Protein AF-M9NFK6-F1 (afdb_monomer)

Sequence (213 aa):
MIKLMSVKYRLCSLGSSYEVIEDACRDRSGFFSLLESRKFRIVRRCFAKYLSEGIPSYPIYYWFVLIFSLYGAIHSLSQFRRSILTNKVDGSFENPKNKRRLRMAGAFIQANIWMHLLYAALLVSPHHMAPWLFVHLGILACKLTAATIKGHFRCQGDLRTRTTINAIVYVLVIGLVYLAMRSFTTALARDVPENLRLCLKFINPLLKYVRGH

Organism: Drosophila melanogaster (NCBI:txid7227)

Solvent-accessible surface area (backbone atoms only — not comparable to full-atom values): 11941 Å² total; per-residue (Å²): 136,84,80,79,74,55,69,65,60,55,53,35,65,63,16,75,82,37,81,73,41,48,67,72,63,58,74,80,85,48,86,63,45,69,77,62,30,72,67,50,50,52,49,51,48,54,50,49,48,54,61,71,66,35,69,88,45,41,68,57,40,52,50,51,48,40,54,50,19,49,51,44,25,55,52,26,47,50,51,36,51,48,59,68,69,55,78,79,72,80,90,61,95,60,67,60,68,58,57,50,50,52,52,50,51,51,30,49,53,50,23,51,41,22,46,40,35,33,50,15,49,66,67,62,34,41,77,48,37,48,64,43,51,54,54,52,49,52,52,46,51,55,51,49,53,53,48,52,53,46,57,76,76,43,95,61,69,74,67,45,58,62,52,48,52,53,48,50,54,50,49,51,52,54,46,50,53,51,51,31,34,51,43,38,50,58,46,56,73,76,43,63,67,77,79,69,32,62,64,54,70,61,46,50,61,54,53,51,55,63,73,74,108

Mean predicted aligned error: 13.23 Å

Nearest PDB structures (foldseek):
  3ja6-assembly1_I  TM=3.380E-01  e=8.799E-01  Escherichia coli
  3i9w-assembly1_A  TM=2.975E-01  e=3.929E+00  Escherichia coli K-12
  6ixg-assembly2_B  TM=1.829E-01  e=2.636E+00  Homo sapiens
  5och-assembly2_D  TM=1.810E-01  e=8.728E+00  Homo sapiens

Secondary structure (DSSP, 8-state):
------HHHHHHHHGGGSHHHHHHT--TT-GGGTTT-HHHHHHHHHHHHHHHH-GGGHHHHHHHHHHHHHHHHHHHHHHHHHHHH-------SS-HHHHHHHHHHHHHHHHHHHHHHHHHHHHT-HHHHHHHHHHHHHHHHHHHHHHHHHHHH---SHHHHHHHHHHHHHHHHHHHHHHHHHHHHHHHTTS-HHHH-HHHHHHHHHHHHHHT-

pLDDT: mean 82.51, std 12.52, range [50.09, 97.25]

Radius of gyration: 24.24 Å; Cα contacts (8 Å, |Δi|>4): 115; chains: 1; bounding box: 62×81×54 Å

Structure (mmCIF, N/CA/C/O backbone):
data_AF-M9NFK6-F1
#
_entry.id   AF-M9NFK6-F1
#
loop_
_atom_site.group_PDB
_atom_site.id
_atom_site.type_symbol
_atom_site.label_atom_id
_atom_site.label_alt_id
_atom_site.label_comp_id
_atom_site.label_asym_id
_atom_site.label_entity_id
_atom_site.label_seq_id
_atom_site.pdbx_PDB_ins_code
_atom_site.Cartn_x
_atom_site.Cartn_y
_atom_site.Cartn_z
_atom_site.occupancy
_atom_site.B_iso_or_equiv
_atom_site.auth_seq_id
_atom_site.auth_comp_id
_atom_site.auth_asym_id
_atom_site.auth_atom_id
_atom_site.pdbx_PDB_model_num
ATOM 1 N N . MET A 1 1 ? -14.497 50.080 4.649 1.00 50.09 1 MET A N 1
ATOM 2 C CA . MET A 1 1 ? -15.047 49.731 3.318 1.00 50.09 1 MET A CA 1
ATOM 3 C C . MET A 1 1 ? -15.672 48.343 3.383 1.00 50.09 1 MET A C 1
ATOM 5 O O . MET A 1 1 ? -14.948 47.363 3.492 1.00 50.09 1 MET A O 1
ATOM 9 N N . ILE A 1 2 ? -17.002 48.253 3.372 1.00 66.38 2 ILE A N 1
ATOM 10 C CA . ILE A 1 2 ? -17.726 46.974 3.358 1.00 66.38 2 ILE A CA 1
ATOM 11 C C . ILE A 1 2 ? -17.749 46.488 1.905 1.00 66.38 2 ILE A C 1
ATOM 13 O O . ILE A 1 2 ? -18.412 47.092 1.066 1.00 66.38 2 ILE A O 1
ATOM 17 N N . LYS A 1 3 ? -16.997 45.430 1.575 1.00 66.25 3 LYS A N 1
ATOM 18 C CA . LYS A 1 3 ? -17.124 44.773 0.266 1.00 66.25 3 LYS A CA 1
ATOM 19 C C . LYS A 1 3 ? -18.456 44.025 0.251 1.00 66.25 3 LYS A C 1
ATOM 21 O O . LYS A 1 3 ? -18.575 42.979 0.887 1.00 66.25 3 LYS A O 1
ATOM 26 N N . LEU A 1 4 ? -19.452 44.541 -0.469 1.00 68.06 4 LEU A N 1
ATOM 27 C CA . LEU A 1 4 ? -20.622 43.739 -0.811 1.00 68.06 4 LEU A CA 1
ATOM 28 C C . LEU A 1 4 ? -20.148 42.579 -1.690 1.00 68.06 4 LEU A C 1
ATOM 30 O O . LEU A 1 4 ? -19.754 42.772 -2.840 1.00 68.06 4 LEU A O 1
ATOM 34 N N . MET A 1 5 ? -20.164 41.364 -1.142 1.00 70.38 5 MET A N 1
ATOM 35 C CA . MET A 1 5 ? -20.083 40.168 -1.972 1.00 70.38 5 MET A CA 1
ATOM 36 C C . MET A 1 5 ? -21.268 40.170 -2.935 1.00 70.38 5 MET A C 1
ATOM 38 O O . MET A 1 5 ? -22.401 40.436 -2.527 1.00 70.38 5 MET A O 1
ATOM 42 N N . SER A 1 6 ? -21.009 39.876 -4.209 1.00 77.50 6 SER A N 1
ATOM 43 C CA . SER A 1 6 ? -22.070 39.823 -5.209 1.00 77.50 6 SER A CA 1
ATOM 44 C C . SER A 1 6 ? -23.115 38.775 -4.815 1.00 77.50 6 SER A C 1
ATOM 46 O O . SER A 1 6 ? -22.790 37.714 -4.275 1.00 77.50 6 SER A O 1
ATOM 48 N N . VAL A 1 7 ? -24.384 39.064 -5.107 1.00 76.62 7 VAL A N 1
ATOM 49 C CA . VAL A 1 7 ? -25.514 38.157 -4.840 1.00 76.62 7 VAL A CA 1
ATOM 50 C C . VAL A 1 7 ? -25.275 36.771 -5.448 1.00 76.62 7 VAL A C 1
ATOM 52 O O . VAL A 1 7 ? -25.637 35.771 -4.832 1.00 76.62 7 VAL A O 1
ATOM 55 N N . LYS A 1 8 ? -24.576 36.699 -6.593 1.00 71.94 8 LYS A N 1
ATOM 56 C CA . LYS A 1 8 ? -24.145 35.432 -7.202 1.00 71.94 8 LYS A CA 1
ATOM 57 C C . LYS A 1 8 ? -23.379 34.571 -6.199 1.00 71.94 8 LYS A C 1
ATOM 59 O O . LYS A 1 8 ? -23.763 33.433 -5.987 1.00 71.94 8 LYS A O 1
ATOM 64 N N . TYR A 1 9 ? -22.376 35.120 -5.514 1.00 71.44 9 TYR A N 1
ATOM 65 C CA . TYR A 1 9 ? -21.562 34.352 -4.568 1.00 71.44 9 TYR A CA 1
ATOM 66 C C . TYR A 1 9 ? -22.380 33.806 -3.386 1.00 71.44 9 TYR A C 1
ATOM 68 O O . TYR A 1 9 ? -22.182 32.663 -2.981 1.00 71.44 9 TYR A O 1
ATOM 76 N N . ARG A 1 10 ? -23.348 34.582 -2.871 1.00 70.69 10 ARG A N 1
ATOM 77 C CA . ARG A 1 10 ? -24.262 34.109 -1.813 1.00 70.69 10 ARG A CA 1
ATOM 78 C C . ARG A 1 10 ? -25.183 32.993 -2.300 1.00 70.69 10 ARG A C 1
ATOM 80 O O . ARG A 1 10 ? -25.332 31.996 -1.603 1.00 70.69 10 ARG A O 1
ATOM 87 N N . LEU A 1 11 ? -25.768 33.131 -3.491 1.00 69.38 11 LEU A N 1
ATOM 88 C CA . LEU A 1 11 ? -26.600 32.075 -4.080 1.00 69.38 11 LEU A CA 1
ATOM 89 C C . LEU A 1 11 ? -25.793 30.792 -4.303 1.00 69.38 11 LEU A C 1
ATOM 91 O O . LEU A 1 11 ? -26.298 29.706 -4.041 1.00 69.38 11 LEU A O 1
ATOM 95 N N . CYS A 1 12 ? -24.524 30.913 -4.690 1.00 69.19 12 CYS A N 1
ATOM 96 C CA . CYS A 1 12 ? -23.632 29.768 -4.841 1.00 69.19 12 CYS A CA 1
ATOM 97 C C . CYS A 1 12 ? -23.272 29.111 -3.506 1.00 69.19 12 CYS A C 1
ATOM 99 O O . CYS A 1 12 ? -23.240 27.885 -3.427 1.00 69.19 12 CYS A O 1
ATOM 101 N N . SER A 1 13 ? -23.040 29.893 -2.444 1.00 68.88 13 SER A N 1
ATOM 102 C CA . SER A 1 13 ? -22.728 29.323 -1.127 1.00 68.88 13 SER A CA 1
ATOM 103 C C . SER A 1 13 ? -23.937 28.616 -0.504 1.00 68.88 13 SER A C 1
ATOM 105 O O . SER A 1 13 ? -23.773 27.568 0.113 1.00 68.88 13 SER A O 1
ATOM 107 N N . LEU A 1 14 ? -25.148 29.157 -0.690 1.00 64.31 14 LEU A N 1
ATOM 108 C CA . LEU A 1 14 ? -26.411 28.514 -0.297 1.00 64.31 14 LEU A CA 1
ATOM 109 C C . LEU A 1 14 ? -26.712 27.279 -1.157 1.00 64.31 14 LEU A C 1
ATOM 111 O O . LEU A 1 14 ? -27.189 26.258 -0.657 1.00 64.31 14 LEU A O 1
ATOM 115 N N . GLY A 1 15 ? -26.378 27.363 -2.444 1.00 61.53 15 GLY A N 1
ATOM 116 C CA . GLY A 1 15 ? -26.563 26.316 -3.438 1.00 61.53 15 GLY A CA 1
ATOM 117 C C . GLY A 1 15 ? -25.743 25.051 -3.212 1.00 61.53 15 GLY A C 1
ATOM 118 O O . GLY A 1 15 ? -26.046 24.052 -3.851 1.00 61.53 15 GLY A O 1
ATOM 119 N N . SER A 1 16 ? -24.775 25.028 -2.286 1.00 58.81 16 SER A N 1
ATOM 120 C CA . SER A 1 16 ? -24.052 23.786 -1.951 1.00 58.81 16 SER A CA 1
ATOM 121 C C . SER A 1 16 ? -24.979 22.679 -1.424 1.00 58.81 16 SER A C 1
ATOM 123 O O . SER A 1 16 ? -24.635 21.501 -1.478 1.00 58.81 16 SER A O 1
ATOM 125 N N . SER A 1 17 ? -26.180 23.052 -0.969 1.00 63.41 17 SER A N 1
ATOM 126 C CA . SER A 1 17 ? -27.237 22.123 -0.560 1.00 63.41 17 SER A CA 1
ATOM 127 C C . SER A 1 17 ? -28.106 21.606 -1.718 1.00 63.41 17 SER A C 1
ATOM 129 O O . SER A 1 17 ? -28.688 20.530 -1.597 1.00 63.41 17 SER A O 1
ATOM 131 N N . TYR A 1 18 ? -28.174 22.315 -2.852 1.00 59.06 18 TYR A N 1
ATOM 132 C CA . TYR A 1 18 ? -29.055 21.987 -3.976 1.00 59.06 18 TYR A CA 1
ATOM 133 C C . TYR A 1 18 ? -28.257 21.763 -5.263 1.00 59.06 18 TYR A C 1
ATOM 135 O O . TYR A 1 18 ? -27.701 22.692 -5.848 1.00 59.06 18 TYR A O 1
ATOM 143 N N . GLU A 1 19 ? -28.279 20.523 -5.761 1.00 58.88 19 GLU A N 1
ATOM 144 C CA . GLU A 1 19 ? -27.450 20.063 -6.887 1.00 58.88 19 GLU A CA 1
ATOM 145 C C . GLU A 1 19 ? -27.551 20.920 -8.160 1.00 58.88 19 GLU A C 1
ATOM 147 O O . GLU A 1 19 ? -26.589 21.017 -8.918 1.00 58.88 19 GLU A O 1
ATOM 152 N N . VAL A 1 20 ? -28.715 21.529 -8.402 1.00 63.81 20 VAL A N 1
ATOM 153 C CA . VAL A 1 20 ? -28.985 22.333 -9.603 1.00 63.81 20 VAL A CA 1
ATOM 154 C C . VAL A 1 20 ? -28.244 23.675 -9.563 1.00 63.81 20 VAL A C 1
ATOM 156 O O . VAL A 1 20 ? -27.823 24.179 -10.603 1.00 63.81 20 VAL A O 1
ATOM 159 N N . ILE A 1 21 ? -28.053 24.253 -8.373 1.00 61.50 21 ILE A N 1
ATOM 160 C CA . ILE A 1 21 ? -27.475 25.595 -8.210 1.00 61.50 21 ILE A CA 1
ATOM 161 C C . ILE A 1 21 ? -25.947 25.542 -8.307 1.00 61.50 21 ILE A C 1
ATOM 163 O O . ILE A 1 21 ? -25.335 26.430 -8.903 1.00 61.50 21 ILE A O 1
ATOM 167 N N . GLU A 1 22 ? -25.329 24.474 -7.797 1.00 61.66 22 GLU A N 1
ATOM 168 C CA . GLU A 1 22 ? -23.878 24.270 -7.874 1.00 61.66 22 GLU A CA 1
ATOM 169 C C . GLU A 1 22 ? -23.375 24.251 -9.334 1.00 61.66 22 GLU A C 1
ATOM 171 O O . GLU A 1 22 ? -22.301 24.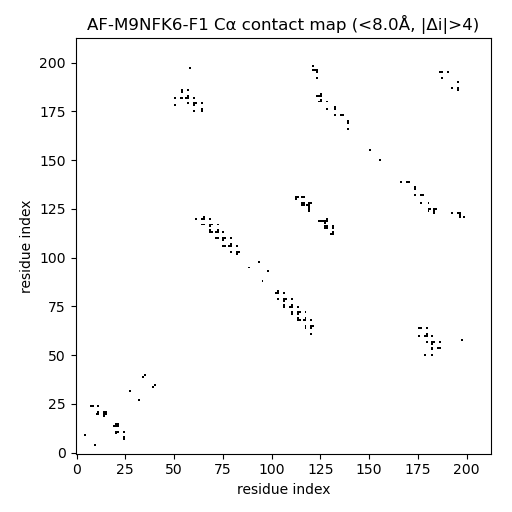774 -9.636 1.00 61.66 22 GLU A O 1
ATOM 176 N N . ASP A 1 23 ? -24.182 23.736 -10.269 1.00 63.56 23 ASP A N 1
ATOM 177 C CA . ASP A 1 23 ? -23.847 23.725 -11.698 1.00 63.56 23 ASP A CA 1
ATOM 178 C C . ASP A 1 23 ? -23.976 25.106 -12.368 1.00 63.56 23 ASP A C 1
ATOM 180 O O . ASP A 1 23 ? -23.208 25.411 -13.284 1.00 63.56 23 ASP A O 1
ATOM 184 N N . ALA A 1 24 ? -24.900 25.962 -11.914 1.00 65.81 24 ALA A N 1
ATOM 185 C CA . ALA A 1 24 ? -25.107 27.306 -12.470 1.00 65.81 24 ALA A CA 1
ATOM 186 C C . ALA A 1 24 ? -24.013 28.303 -12.053 1.00 65.81 24 ALA A C 1
ATOM 188 O O . ALA A 1 24 ? -23.711 29.261 -12.763 1.00 65.81 24 ALA A O 1
ATOM 189 N N . CYS A 1 25 ? -23.403 28.067 -10.898 1.00 66.00 25 CYS A N 1
ATOM 190 C CA . CYS A 1 25 ? -22.430 28.948 -10.264 1.00 66.00 25 CYS A CA 1
ATOM 191 C C . CYS A 1 25 ? -20.992 28.805 -10.772 1.00 66.00 25 CYS A C 1
ATOM 193 O O . CYS A 1 25 ? -20.069 29.408 -10.222 1.00 66.00 25 CYS A O 1
ATOM 195 N N . ARG A 1 26 ? -20.787 27.975 -11.793 1.00 61.22 26 ARG A N 1
ATOM 196 C CA . ARG A 1 26 ? -19.478 27.425 -12.105 1.00 61.22 26 ARG A CA 1
ATOM 197 C C . ARG A 1 26 ? -18.715 28.228 -13.145 1.00 61.22 26 ARG A C 1
ATOM 199 O O . ARG A 1 26 ? -19.217 28.508 -14.233 1.00 61.22 26 ARG A O 1
ATOM 206 N N . ASP A 1 27 ? -17.454 28.501 -12.835 1.00 64.75 27 ASP A N 1
ATOM 207 C CA . ASP A 1 27 ? -16.516 29.079 -13.784 1.00 64.75 27 ASP A CA 1
ATOM 208 C C . ASP A 1 27 ? -16.020 27.991 -14.754 1.00 64.75 27 ASP A C 1
ATOM 210 O O . ASP A 1 27 ? -15.344 27.034 -14.366 1.00 64.75 27 ASP A O 1
ATOM 214 N N . ARG A 1 28 ? -16.410 28.097 -16.029 1.00 60.53 28 ARG A N 1
ATOM 215 C CA . ARG A 1 28 ? -16.022 27.144 -17.087 1.00 60.53 28 ARG A CA 1
ATOM 216 C C . ARG A 1 28 ? -14.558 27.285 -17.516 1.00 60.53 28 ARG A C 1
ATOM 218 O O . ARG A 1 28 ? -14.094 26.464 -18.299 1.00 60.53 28 ARG A O 1
ATOM 225 N N . SER A 1 29 ? -13.837 28.297 -17.036 1.00 63.59 29 SER A N 1
ATOM 226 C CA . SER A 1 29 ? -12.490 28.624 -17.521 1.00 63.59 29 SER A CA 1
ATOM 227 C C . SER A 1 29 ? -11.364 27.736 -16.962 1.00 63.59 29 SER A C 1
ATOM 229 O O . SER A 1 29 ? -10.265 27.719 -17.512 1.00 63.59 29 SER A O 1
ATOM 231 N N . GLY A 1 30 ? -11.607 26.958 -15.901 1.00 59.84 30 GLY A N 1
ATOM 232 C CA . GLY A 1 30 ? -10.566 26.143 -15.264 1.00 59.84 30 GLY A CA 1
ATOM 233 C C . GLY A 1 30 ? -10.242 24.842 -16.011 1.00 59.84 30 GLY A C 1
ATOM 234 O O . GLY A 1 30 ? -11.139 24.074 -16.351 1.00 59.84 30 GLY A O 1
ATOM 235 N N . PHE A 1 31 ? -8.953 24.518 -16.167 1.00 59.16 31 PHE A N 1
ATOM 236 C CA . PHE A 1 31 ? -8.466 23.241 -16.732 1.00 59.16 31 PHE A CA 1
ATOM 237 C C . PHE A 1 31 ? -8.993 22.009 -15.962 1.00 59.16 31 PHE A C 1
ATOM 239 O O . PHE A 1 31 ? -9.239 20.946 -16.531 1.00 59.16 31 PHE A O 1
ATOM 246 N N . PHE A 1 32 ? -9.244 22.168 -14.658 1.00 53.31 32 PHE A N 1
ATOM 247 C CA . PHE A 1 32 ? -9.837 21.139 -13.799 1.00 53.31 32 PHE A CA 1
ATOM 248 C C . PHE A 1 32 ? -11.350 20.944 -14.002 1.00 53.31 32 PHE A C 1
ATOM 250 O O . PHE A 1 32 ? -11.915 20.002 -13.447 1.00 53.31 32 PHE A O 1
ATOM 257 N N . SER A 1 33 ? -12.014 21.759 -14.833 1.00 59.53 33 SER A N 1
ATOM 258 C CA . SER A 1 33 ? -13.450 21.612 -15.114 1.00 59.53 33 SER A CA 1
ATOM 259 C C . SER A 1 33 ? -13.794 20.246 -15.726 1.00 59.53 33 SER A C 1
ATOM 261 O O . SER A 1 33 ? -14.854 19.691 -15.427 1.00 59.53 33 SER A O 1
ATOM 263 N N . LEU A 1 34 ? -12.865 19.660 -16.497 1.00 55.78 34 LEU A N 1
ATOM 264 C CA . LEU A 1 34 ? -12.980 18.324 -17.094 1.00 55.78 34 LEU A CA 1
ATOM 265 C C . LEU A 1 34 ? -13.026 17.205 -16.047 1.00 55.78 34 LEU A C 1
ATOM 267 O O . LEU A 1 34 ? -13.887 16.326 -16.129 1.00 55.78 34 LEU A O 1
ATOM 271 N N . LEU A 1 35 ? -12.138 17.259 -15.045 1.00 53.81 35 LEU A N 1
ATOM 272 C CA . LEU A 1 35 ? -12.116 16.299 -13.932 1.00 53.81 35 LEU A CA 1
ATOM 273 C C . LEU A 1 35 ? -13.405 16.348 -13.112 1.00 53.81 35 LEU A C 1
ATOM 275 O O . LEU A 1 35 ? -13.767 15.383 -12.452 1.00 53.81 35 LEU A O 1
ATOM 279 N N . GLU A 1 36 ? -14.133 17.450 -13.194 1.00 62.44 36 GLU A N 1
ATOM 280 C CA . GLU A 1 36 ? -15.356 17.670 -12.442 1.00 62.44 36 GLU A CA 1
ATOM 281 C C . GLU A 1 36 ? -16.569 17.763 -13.391 1.00 62.44 36 GLU A C 1
ATOM 283 O O . GLU A 1 36 ? -17.580 18.403 -13.113 1.00 62.44 36 GLU A O 1
ATOM 288 N N . SER A 1 37 ? -16.494 17.079 -14.537 1.00 69.81 37 SER A N 1
ATOM 289 C CA . SER A 1 37 ? -17.637 16.852 -15.425 1.00 69.81 37 SER A CA 1
ATOM 290 C C . SER A 1 37 ? -18.811 16.208 -14.674 1.00 69.81 37 SER A C 1
ATOM 292 O O . SER A 1 37 ? -18.618 15.363 -13.794 1.00 69.81 37 SER A O 1
ATOM 294 N N . ARG A 1 38 ? -20.049 16.543 -15.072 1.00 70.69 38 ARG A N 1
ATOM 295 C CA . ARG A 1 38 ? -21.295 15.976 -14.515 1.00 70.69 38 ARG A CA 1
ATOM 296 C C . ARG A 1 38 ? -21.247 14.446 -14.450 1.00 70.69 38 ARG A C 1
ATOM 298 O O . ARG A 1 38 ? -21.651 13.859 -13.450 1.00 70.69 38 ARG A O 1
ATOM 305 N N . LYS A 1 39 ? -20.681 13.803 -15.481 1.00 77.69 39 LYS A N 1
ATOM 306 C CA . LYS A 1 39 ? -20.498 12.343 -15.533 1.00 77.69 39 LYS A CA 1
ATOM 307 C C . LYS A 1 39 ? -19.580 11.841 -14.416 1.00 77.69 39 LYS A C 1
ATOM 309 O O . LYS A 1 39 ? -19.931 10.883 -13.737 1.00 77.69 39 LYS A O 1
ATOM 314 N N . PHE A 1 40 ? -18.447 12.505 -14.179 1.00 71.44 40 PHE A N 1
ATOM 315 C CA . PHE A 1 40 ? -17.520 12.129 -13.109 1.00 71.44 40 PHE A CA 1
ATOM 316 C C . PHE A 1 40 ? -18.138 12.340 -11.723 1.00 71.44 40 PHE A C 1
ATOM 318 O O . PHE A 1 40 ? -17.934 11.514 -10.840 1.00 71.44 40 PHE A O 1
ATOM 325 N N . ARG A 1 41 ? -18.962 13.382 -11.534 1.00 71.56 41 ARG A N 1
ATOM 326 C CA . ARG A 1 41 ? -19.702 13.591 -10.279 1.00 71.56 41 ARG A CA 1
ATOM 327 C C . ARG A 1 41 ? -20.717 12.477 -10.022 1.00 71.56 41 ARG A C 1
ATOM 329 O O . ARG A 1 41 ? -20.752 11.957 -8.911 1.00 71.56 41 ARG A O 1
ATOM 336 N N . ILE A 1 42 ? -21.495 12.080 -11.034 1.00 79.06 42 ILE A N 1
ATOM 337 C CA . ILE A 1 42 ? -22.434 10.949 -10.927 1.00 79.06 42 ILE A CA 1
ATOM 338 C C . ILE A 1 42 ? -21.666 9.674 -10.574 1.00 79.06 42 ILE A C 1
ATOM 340 O O . ILE A 1 42 ? -22.011 9.022 -9.596 1.00 79.06 42 ILE A O 1
ATOM 344 N N . VAL A 1 43 ? -20.575 9.367 -11.285 1.00 76.44 43 VAL A N 1
ATOM 345 C CA . VAL A 1 43 ? -19.733 8.194 -10.991 1.00 76.44 43 VAL A CA 1
ATOM 346 C C . VAL A 1 43 ? -19.169 8.261 -9.573 1.00 76.44 43 VAL A C 1
ATOM 348 O O . VAL A 1 43 ? -19.280 7.291 -8.832 1.00 76.44 43 VAL A O 1
ATOM 351 N N . ARG A 1 44 ? -18.628 9.408 -9.149 1.00 76.38 44 ARG A N 1
ATOM 352 C CA . ARG A 1 44 ? -18.109 9.617 -7.792 1.00 76.38 44 ARG A CA 1
ATOM 353 C C . ARG A 1 44 ? -19.197 9.447 -6.734 1.00 76.38 44 ARG A C 1
ATOM 355 O O . ARG A 1 44 ? -18.904 8.870 -5.695 1.00 76.38 44 ARG A O 1
ATOM 362 N N . ARG A 1 45 ? -20.427 9.916 -6.971 1.00 76.00 45 ARG A N 1
ATOM 363 C CA . ARG A 1 45 ? -21.566 9.725 -6.055 1.00 76.00 45 ARG A CA 1
ATOM 364 C C . ARG A 1 45 ? -22.037 8.277 -6.028 1.00 76.00 45 ARG A C 1
ATOM 366 O O . ARG A 1 45 ? -22.236 7.758 -4.941 1.00 76.00 45 ARG A O 1
ATOM 373 N N . CYS A 1 46 ? -22.162 7.608 -7.173 1.00 77.00 46 CYS A N 1
ATOM 374 C CA . CYS A 1 46 ? -22.485 6.180 -7.238 1.00 77.00 46 CYS A CA 1
ATOM 375 C C . CYS A 1 46 ? -21.430 5.351 -6.504 1.00 77.00 46 CYS A C 1
ATOM 377 O O . CYS A 1 46 ? -21.771 4.481 -5.712 1.00 77.00 46 CYS A O 1
ATOM 379 N N . PHE A 1 47 ? -20.154 5.676 -6.704 1.00 73.06 47 PHE A N 1
ATOM 380 C CA . PHE A 1 47 ? -19.046 5.031 -6.016 1.00 73.06 47 PHE A CA 1
ATOM 381 C C . PHE A 1 47 ? -19.059 5.339 -4.517 1.00 73.06 47 PHE A C 1
ATOM 383 O O . PHE A 1 47 ? -18.924 4.432 -3.709 1.00 73.06 47 PHE A O 1
ATOM 390 N N . ALA A 1 48 ? -19.296 6.592 -4.122 1.00 72.25 48 ALA A N 1
ATOM 391 C CA . ALA A 1 48 ? -19.428 6.973 -2.719 1.00 72.25 48 ALA A CA 1
ATOM 392 C C . ALA A 1 48 ? -20.624 6.287 -2.046 1.00 72.25 48 ALA A C 1
ATOM 394 O O . ALA A 1 48 ? -20.477 5.830 -0.920 1.00 72.25 48 ALA A O 1
ATOM 395 N N . LYS A 1 49 ? -21.762 6.161 -2.741 1.00 74.75 49 LYS A N 1
ATOM 396 C CA . LYS A 1 49 ? -22.955 5.452 -2.267 1.00 74.75 49 LYS A CA 1
ATOM 397 C C . LYS A 1 49 ? -22.678 3.959 -2.099 1.00 74.75 49 LYS A C 1
ATOM 399 O O . LYS A 1 49 ? -22.941 3.408 -1.037 1.00 74.75 49 LYS A O 1
ATOM 404 N N . TYR A 1 50 ? -22.063 3.332 -3.104 1.00 71.00 50 TYR A N 1
ATOM 405 C CA . TYR A 1 50 ? -21.623 1.937 -3.039 1.00 71.00 50 TYR A CA 1
ATOM 406 C C . TYR A 1 50 ? -20.646 1.704 -1.877 1.00 71.00 50 TYR A C 1
ATOM 408 O O . TYR A 1 50 ? -20.714 0.689 -1.190 1.00 71.00 50 TYR A O 1
ATOM 416 N N . LEU A 1 51 ? -19.769 2.675 -1.607 1.00 65.25 51 LEU A N 1
ATOM 417 C CA . LEU A 1 51 ? -18.853 2.626 -0.471 1.00 65.25 51 LEU A CA 1
ATOM 418 C C . LEU A 1 51 ? -19.533 2.868 0.877 1.00 65.25 51 LEU A C 1
ATOM 420 O O . LEU A 1 51 ? -19.161 2.219 1.850 1.00 65.25 51 LEU A O 1
ATOM 424 N N . SER A 1 52 ? -20.509 3.775 0.960 1.00 67.12 52 SER A N 1
ATOM 425 C CA . SER A 1 52 ? -21.212 4.078 2.211 1.00 67.12 52 SER A CA 1
ATOM 426 C C . SER A 1 52 ? -22.193 2.981 2.612 1.00 67.12 52 SER A C 1
ATOM 428 O O . SER A 1 52 ? -22.343 2.699 3.798 1.00 67.12 52 SER A O 1
ATOM 430 N N . GLU A 1 53 ? -22.846 2.347 1.637 1.00 67.38 53 GLU A N 1
ATOM 431 C CA . GLU A 1 53 ? -23.75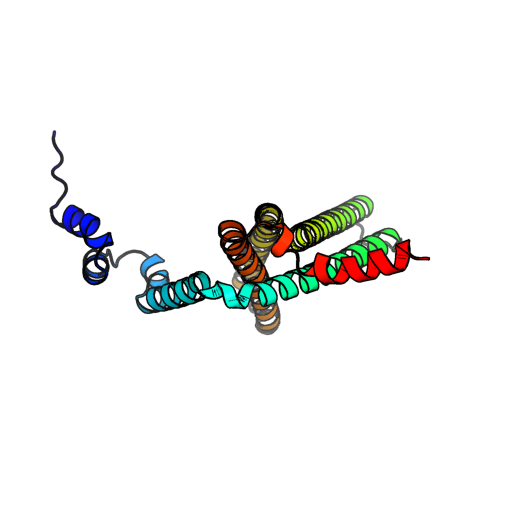0 1.212 1.860 1.00 67.38 53 GLU A CA 1
ATOM 432 C C . GLU A 1 53 ? -22.981 -0.115 2.007 1.00 67.38 53 GLU A C 1
ATOM 434 O O . GLU A 1 53 ? -23.546 -1.105 2.461 1.00 67.38 53 GLU A O 1
ATOM 439 N N . GLY A 1 54 ? -21.679 -0.126 1.688 1.00 57.88 54 GLY A N 1
ATOM 440 C CA . GLY A 1 54 ? -20.808 -1.295 1.512 1.00 57.88 54 GLY A CA 1
ATOM 441 C C . GLY A 1 54 ? -20.486 -2.148 2.747 1.00 57.88 54 GLY A C 1
ATOM 442 O O . GLY A 1 54 ? -19.557 -2.953 2.691 1.00 57.88 54 GLY A O 1
ATOM 443 N N . ILE A 1 55 ? -21.261 -2.050 3.830 1.00 58.34 55 ILE A N 1
ATOM 444 C CA . ILE A 1 55 ? -21.177 -2.952 4.992 1.00 58.34 55 ILE A CA 1
ATOM 445 C C . ILE A 1 55 ? -21.150 -4.440 4.581 1.00 58.34 55 ILE A C 1
ATOM 447 O O . ILE A 1 55 ? -20.294 -5.153 5.109 1.00 58.34 55 ILE A O 1
ATOM 451 N N . PRO A 1 56 ? -21.963 -4.942 3.614 1.00 66.38 56 PRO A N 1
ATOM 452 C CA . PRO A 1 56 ? -21.913 -6.365 3.266 1.00 66.38 56 PRO A CA 1
ATOM 453 C C . PRO A 1 56 ? -20.592 -6.777 2.597 1.00 66.38 56 PRO A C 1
ATOM 455 O O . PRO A 1 56 ? -20.294 -7.963 2.503 1.00 66.38 56 PRO A O 1
ATOM 458 N N . SER A 1 57 ? -19.770 -5.819 2.154 1.00 79.38 57 SER A N 1
ATOM 459 C CA . SER A 1 57 ? -18.497 -6.092 1.479 1.00 79.38 57 SER A CA 1
ATOM 460 C C . SER A 1 57 ? -17.280 -6.086 2.410 1.00 79.38 57 SER A C 1
ATOM 462 O O . SER A 1 57 ? -16.184 -6.402 1.947 1.00 79.38 57 SER A O 1
ATOM 464 N N . TYR A 1 58 ? -17.430 -5.765 3.705 1.00 85.56 58 TYR A N 1
ATOM 465 C CA . TYR A 1 58 ? -16.301 -5.763 4.652 1.00 85.56 58 TYR A CA 1
ATOM 466 C C . TYR A 1 58 ? -15.507 -7.086 4.645 1.00 85.56 58 TYR A C 1
ATOM 468 O O . TYR A 1 58 ? -14.286 -7.027 4.471 1.00 85.56 58 TYR A O 1
ATOM 476 N N . PRO A 1 59 ? -16.141 -8.278 4.746 1.00 88.88 59 PRO A N 1
ATOM 477 C CA . PRO A 1 59 ? -15.404 -9.542 4.748 1.00 88.88 59 PRO A CA 1
ATOM 478 C C . PRO A 1 59 ? -14.601 -9.749 3.462 1.00 88.88 59 PRO A C 1
ATOM 480 O O . PRO A 1 59 ? -13.480 -10.248 3.502 1.00 88.88 59 PRO A O 1
ATOM 483 N N . ILE A 1 60 ? -15.149 -9.322 2.324 1.00 90.00 60 ILE A N 1
ATOM 484 C CA . ILE A 1 60 ? -14.515 -9.462 1.012 1.00 90.00 60 ILE A CA 1
ATOM 485 C C . ILE A 1 60 ? -13.231 -8.624 0.964 1.00 90.00 60 ILE A C 1
ATOM 487 O O . ILE A 1 60 ? -12.159 -9.153 0.665 1.00 90.00 60 ILE A O 1
ATOM 491 N N . TYR A 1 61 ? -13.305 -7.338 1.322 1.00 91.44 61 TYR A N 1
ATOM 492 C CA . TYR A 1 61 ? -12.125 -6.466 1.356 1.00 91.44 61 TYR A CA 1
ATOM 493 C C . TYR A 1 61 ? -11.093 -6.917 2.390 1.00 91.44 61 TYR A C 1
ATOM 495 O O . TYR A 1 61 ? -9.894 -6.865 2.111 1.00 91.44 61 TYR A O 1
ATOM 503 N N . TYR A 1 62 ? -11.548 -7.401 3.550 1.00 92.50 62 TYR A N 1
ATOM 504 C CA . TYR A 1 62 ? -10.682 -7.981 4.571 1.00 92.50 62 TYR A CA 1
ATOM 505 C C . TYR A 1 62 ? -9.840 -9.126 4.000 1.00 92.50 62 TYR A C 1
ATOM 507 O O . TYR A 1 62 ? -8.613 -9.098 4.103 1.00 92.50 62 TYR A O 1
ATOM 515 N N . TRP A 1 63 ? -10.479 -10.096 3.338 1.00 94.12 63 TRP A N 1
ATOM 516 C CA . TRP A 1 63 ? -9.781 -11.236 2.744 1.00 94.12 63 TRP A CA 1
ATOM 517 C C . TRP A 1 63 ? -8.828 -10.820 1.630 1.00 94.12 63 TRP A C 1
ATOM 519 O O . TRP A 1 63 ? -7.695 -11.300 1.600 1.00 94.12 63 TRP A O 1
ATOM 529 N N . PHE A 1 64 ? -9.232 -9.895 0.755 1.00 94.31 64 PHE A N 1
ATOM 530 C CA . PHE A 1 64 ? -8.342 -9.399 -0.292 1.00 94.31 64 PHE A CA 1
ATOM 531 C C . PHE A 1 64 ? -7.089 -8.744 0.284 1.00 94.31 64 PHE A C 1
ATOM 533 O O . PHE A 1 64 ? -5.986 -9.075 -0.146 1.00 94.31 64 PHE A O 1
ATOM 540 N N . VAL A 1 65 ? -7.225 -7.857 1.274 1.00 95.56 65 VAL A N 1
ATOM 541 C CA . VAL A 1 65 ? -6.058 -7.213 1.893 1.00 95.56 65 VAL A CA 1
ATOM 542 C C . VAL A 1 65 ? -5.212 -8.216 2.664 1.00 95.56 65 VAL A C 1
ATOM 544 O O . VAL A 1 65 ? -3.986 -8.135 2.600 1.00 95.56 65 VAL A O 1
ATOM 547 N N . LEU A 1 66 ? -5.817 -9.190 3.344 1.00 95.31 66 LEU A N 1
ATOM 548 C CA . LEU A 1 66 ? -5.074 -10.223 4.058 1.00 95.31 66 LEU A CA 1
ATOM 549 C C . LEU A 1 66 ? -4.246 -11.091 3.097 1.00 95.31 66 LEU A C 1
ATOM 551 O O . LEU A 1 66 ? -3.043 -11.235 3.291 1.00 95.31 66 LEU A O 1
ATOM 555 N N . ILE A 1 67 ? -4.853 -11.604 2.022 1.00 95.56 67 ILE A N 1
ATOM 556 C CA . ILE A 1 67 ? -4.154 -12.405 1.004 1.00 95.56 67 ILE A CA 1
ATOM 557 C C . ILE A 1 67 ? -3.056 -11.574 0.336 1.00 95.56 67 ILE A C 1
ATOM 559 O O . ILE A 1 67 ? -1.925 -12.034 0.174 1.00 95.56 67 ILE A O 1
ATOM 563 N N . PHE A 1 68 ? -3.372 -10.333 -0.030 1.00 94.94 68 PHE A N 1
ATOM 564 C CA . PHE A 1 68 ? -2.448 -9.460 -0.739 1.00 94.94 68 PHE A CA 1
ATOM 565 C C . PHE A 1 68 ? -1.254 -9.042 0.126 1.00 94.94 68 PHE A C 1
ATOM 567 O O . PHE A 1 68 ? -0.111 -9.069 -0.333 1.00 94.94 68 PHE A O 1
ATOM 574 N N . SER A 1 69 ? -1.501 -8.709 1.393 1.00 96.62 69 SER A N 1
ATOM 575 C CA . SER A 1 69 ? -0.447 -8.374 2.351 1.00 96.62 69 SER A CA 1
ATOM 576 C C . SER A 1 69 ? 0.427 -9.579 2.686 1.00 96.62 69 SER A C 1
ATOM 578 O O . SER A 1 69 ? 1.648 -9.437 2.721 1.00 96.62 69 SER A O 1
ATOM 580 N N . LEU A 1 70 ? -0.159 -10.772 2.831 1.00 96.25 70 LEU A N 1
ATOM 581 C CA . LEU A 1 70 ? 0.585 -12.010 3.047 1.00 96.25 70 LEU A CA 1
ATOM 582 C C . LEU A 1 70 ? 1.474 -12.349 1.843 1.00 96.25 70 LEU A C 1
ATOM 584 O O . LEU A 1 70 ? 2.665 -12.611 2.008 1.00 96.25 70 LEU A O 1
ATOM 588 N N . TYR A 1 71 ? 0.927 -12.282 0.626 1.00 97.06 71 TYR A N 1
ATOM 589 C CA . TYR A 1 71 ? 1.691 -12.499 -0.603 1.00 97.06 71 TYR A CA 1
ATOM 590 C C . TYR A 1 71 ? 2.848 -11.501 -0.729 1.00 97.06 71 TYR A C 1
ATOM 592 O O . TYR A 1 71 ? 3.991 -11.891 -0.977 1.00 97.06 71 TYR A O 1
ATOM 600 N N . GLY A 1 72 ? 2.576 -10.213 -0.508 1.00 95.69 72 GLY A N 1
ATOM 601 C CA . GLY A 1 72 ? 3.591 -9.167 -0.550 1.00 95.69 72 GLY A CA 1
ATOM 602 C C . GLY A 1 72 ? 4.675 -9.336 0.518 1.00 95.69 72 GLY A C 1
ATOM 603 O O . GLY A 1 72 ? 5.858 -9.154 0.216 1.00 95.69 72 GLY A O 1
ATOM 604 N N . ALA A 1 73 ? 4.309 -9.759 1.731 1.00 96.81 73 ALA A N 1
ATOM 605 C CA . ALA A 1 73 ? 5.243 -10.057 2.815 1.00 96.81 73 ALA A CA 1
ATOM 606 C C . ALA A 1 73 ? 6.156 -11.243 2.464 1.00 96.81 73 ALA A C 1
ATOM 608 O O . ALA A 1 73 ? 7.378 -11.112 2.517 1.00 96.81 73 ALA A O 1
ATOM 609 N N . ILE A 1 74 ? 5.594 -12.367 2.008 1.00 97.06 74 ILE A N 1
ATOM 610 C CA . ILE A 1 74 ? 6.371 -13.549 1.593 1.00 97.06 74 ILE A CA 1
ATOM 611 C C . ILE A 1 74 ? 7.307 -13.198 0.432 1.00 97.06 74 ILE A C 1
ATOM 613 O O . ILE A 1 74 ? 8.493 -13.538 0.447 1.00 97.06 74 ILE A O 1
ATOM 617 N N . HIS A 1 75 ? 6.796 -12.489 -0.575 1.00 96.19 75 HIS A N 1
ATOM 618 C CA . HIS A 1 75 ? 7.572 -12.105 -1.745 1.00 96.19 75 HIS A CA 1
ATOM 619 C C . HIS A 1 75 ? 8.716 -11.141 -1.390 1.00 96.19 75 HIS A C 1
ATOM 621 O O . HIS A 1 75 ? 9.853 -11.354 -1.815 1.00 96.19 75 HIS A O 1
ATOM 627 N N . SER A 1 76 ? 8.457 -10.109 -0.583 1.00 95.25 76 SER A N 1
ATOM 628 C CA . SER A 1 76 ? 9.490 -9.154 -0.154 1.00 95.25 76 SER A CA 1
ATOM 629 C C . SER A 1 76 ? 10.533 -9.794 0.764 1.00 95.25 76 SER A C 1
ATOM 631 O O . SER A 1 76 ? 11.727 -9.552 0.581 1.00 95.25 76 SER A O 1
ATOM 633 N N . LEU A 1 77 ? 10.124 -10.690 1.666 1.00 94.94 77 LEU A N 1
ATOM 634 C CA . LEU A 1 77 ? 11.042 -11.460 2.504 1.00 94.94 77 LEU A CA 1
ATOM 635 C C . LEU A 1 77 ? 11.919 -12.405 1.666 1.00 94.94 77 LEU A C 1
ATOM 637 O O . LEU A 1 77 ? 13.128 -12.488 1.882 1.00 94.94 77 LEU A O 1
ATOM 641 N N . SER A 1 78 ? 11.342 -13.065 0.657 1.00 94.00 78 SER A N 1
ATOM 642 C CA . SER A 1 78 ? 12.079 -13.886 -0.314 1.00 94.00 78 SER A CA 1
ATOM 643 C C . SER A 1 78 ? 13.106 -13.057 -1.097 1.00 94.00 78 SER A C 1
ATOM 645 O O . SER A 1 78 ? 14.265 -13.461 -1.221 1.00 94.00 78 SER A O 1
ATOM 647 N N . GLN A 1 79 ? 12.736 -11.861 -1.568 1.00 91.69 79 GLN A N 1
ATOM 648 C CA . GLN A 1 79 ? 13.660 -10.945 -2.248 1.00 91.69 79 GLN A CA 1
ATOM 649 C C . GLN A 1 79 ? 14.781 -10.442 -1.334 1.00 91.69 79 GLN A C 1
ATOM 651 O O . GLN A 1 79 ? 15.939 -10.366 -1.757 1.00 91.69 79 GLN A O 1
ATOM 656 N N . PHE A 1 80 ? 14.458 -10.130 -0.081 1.00 91.56 80 PHE A N 1
ATOM 657 C CA . PHE A 1 80 ? 15.439 -9.751 0.926 1.00 91.56 80 PHE A CA 1
ATOM 658 C C . PHE A 1 80 ? 16.425 -10.899 1.188 1.00 91.56 80 PHE A C 1
ATOM 660 O O . PHE A 1 80 ? 17.636 -10.711 1.063 1.00 91.56 80 PHE A O 1
ATOM 667 N N . ARG A 1 81 ? 15.921 -12.122 1.404 1.00 92.62 81 ARG A N 1
ATOM 668 C CA . ARG A 1 81 ? 16.739 -13.334 1.577 1.00 92.62 81 ARG A CA 1
ATOM 669 C C . ARG A 1 81 ? 17.651 -13.582 0.374 1.00 92.62 81 ARG A C 1
ATOM 671 O O . ARG A 1 81 ? 18.843 -13.823 0.548 1.00 92.62 81 ARG A O 1
ATOM 678 N N . ARG A 1 82 ? 17.126 -13.470 -0.851 1.00 91.06 82 ARG A N 1
ATOM 679 C CA . ARG A 1 82 ? 17.927 -13.590 -2.082 1.00 91.06 82 ARG A CA 1
ATOM 680 C C . ARG A 1 82 ? 19.001 -12.509 -2.171 1.00 91.06 82 ARG A C 1
ATOM 682 O O . ARG A 1 82 ? 20.108 -12.809 -2.602 1.00 91.06 82 ARG A O 1
ATOM 689 N N . SER A 1 83 ? 18.713 -11.282 -1.742 1.00 86.88 83 SER A N 1
ATOM 690 C CA . SER A 1 83 ? 19.677 -10.172 -1.759 1.00 86.88 83 SER A CA 1
ATOM 691 C C . SER A 1 83 ? 20.825 -10.356 -0.759 1.00 86.88 83 SER A C 1
ATOM 693 O O . SER A 1 83 ? 21.929 -9.873 -1.007 1.00 86.88 83 SER A O 1
ATOM 695 N N . ILE A 1 84 ? 20.5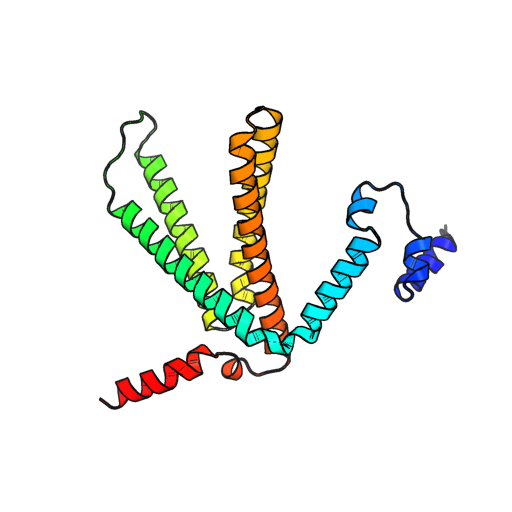86 -11.067 0.347 1.00 87.81 84 ILE A N 1
ATOM 696 C CA . ILE A 1 84 ? 21.626 -11.462 1.307 1.00 87.81 84 ILE A CA 1
ATOM 697 C C . ILE A 1 84 ? 22.476 -12.604 0.740 1.00 87.81 84 ILE A C 1
ATOM 699 O O . ILE A 1 84 ? 23.701 -12.510 0.751 1.00 87.81 84 ILE A O 1
ATOM 703 N N . LEU A 1 85 ? 21.828 -13.651 0.214 1.00 88.94 85 LEU A N 1
ATOM 704 C CA . LEU A 1 85 ? 22.495 -14.863 -0.283 1.00 88.94 85 LEU A CA 1
ATOM 705 C C . LEU A 1 85 ? 23.267 -14.642 -1.592 1.00 88.94 85 LEU A C 1
ATOM 707 O O . LEU A 1 85 ? 24.274 -15.302 -1.842 1.00 88.94 85 LEU A O 1
ATOM 711 N N . THR A 1 86 ? 22.808 -13.727 -2.448 1.00 84.06 86 THR A N 1
ATOM 712 C CA . THR A 1 86 ? 23.459 -13.460 -3.736 1.00 84.06 86 THR A CA 1
ATOM 713 C C . THR A 1 86 ? 24.709 -12.611 -3.511 1.00 84.06 86 THR A C 1
ATOM 715 O O . THR A 1 86 ? 24.650 -11.384 -3.490 1.00 84.06 86 THR A O 1
ATOM 718 N N . ASN A 1 87 ? 25.859 -13.270 -3.362 1.00 72.56 87 ASN A N 1
ATOM 719 C CA . ASN A 1 87 ? 27.170 -12.613 -3.298 1.00 72.56 87 ASN A CA 1
ATOM 720 C C . ASN A 1 87 ? 27.732 -12.221 -4.678 1.00 72.56 87 ASN A C 1
ATOM 722 O O . ASN A 1 87 ? 28.762 -11.555 -4.741 1.00 72.56 87 ASN A O 1
ATOM 726 N N . LYS A 1 88 ? 27.081 -12.607 -5.785 1.00 71.56 88 LYS A N 1
ATOM 727 C CA . LYS A 1 88 ? 27.571 -12.307 -7.136 1.00 71.56 88 LYS A CA 1
ATOM 728 C C . LYS A 1 88 ? 27.362 -10.828 -7.473 1.00 71.56 88 LYS A C 1
ATOM 730 O O . LYS A 1 88 ? 26.235 -10.364 -7.648 1.00 71.56 88 LYS A O 1
ATOM 735 N N . VAL A 1 89 ? 28.465 -10.090 -7.522 1.00 64.50 89 VAL A N 1
ATOM 736 C CA . VAL A 1 89 ? 28.537 -8.736 -8.069 1.00 64.50 89 VAL A CA 1
ATOM 737 C C . VAL A 1 89 ? 28.899 -8.885 -9.541 1.00 64.50 89 VAL A C 1
ATOM 739 O O . VAL A 1 89 ? 30.058 -9.135 -9.859 1.00 64.50 89 VAL A O 1
ATOM 742 N N . ASP A 1 90 ? 27.917 -8.765 -10.435 1.00 66.12 90 ASP A N 1
ATOM 743 C CA . ASP A 1 90 ? 28.208 -8.666 -11.867 1.00 66.12 90 ASP A CA 1
ATOM 744 C C . ASP A 1 90 ? 29.032 -7.390 -12.109 1.00 66.12 90 ASP A C 1
ATOM 746 O O . ASP A 1 90 ? 28.631 -6.294 -11.701 1.00 66.12 90 ASP A O 1
ATOM 750 N N . GLY A 1 91 ? 30.218 -7.579 -12.693 1.00 63.41 91 GLY A N 1
ATOM 751 C CA . GLY A 1 91 ? 31.376 -6.676 -12.697 1.00 63.41 91 GLY A CA 1
ATOM 752 C C . GLY A 1 91 ? 31.228 -5.351 -13.447 1.00 63.41 91 GLY A C 1
ATOM 753 O O . GLY A 1 91 ? 31.997 -5.070 -14.358 1.00 63.41 91 GLY A O 1
ATOM 754 N N . SER A 1 92 ? 30.284 -4.501 -13.048 1.00 65.12 92 SER A N 1
ATOM 755 C CA . SER A 1 92 ? 30.282 -3.091 -13.449 1.00 65.12 92 SER A CA 1
ATOM 756 C C . SER A 1 92 ? 31.178 -2.263 -12.519 1.00 65.12 92 SER A C 1
ATOM 758 O O . SER A 1 92 ? 31.090 -2.394 -11.299 1.00 65.12 92 SER A O 1
ATOM 760 N N . PHE A 1 93 ? 32.001 -1.389 -13.110 1.00 57.28 93 PHE A N 1
ATOM 761 C CA . PHE A 1 93 ? 32.995 -0.504 -12.474 1.00 57.28 93 PHE A CA 1
ATOM 762 C C . PHE A 1 93 ? 32.425 0.531 -11.483 1.00 57.28 93 PHE A C 1
ATOM 764 O O . PHE A 1 93 ? 33.169 1.299 -10.878 1.00 57.28 93 PHE A O 1
ATOM 771 N N . GLU A 1 94 ? 31.110 0.568 -11.289 1.00 73.88 94 GLU A N 1
ATOM 772 C CA . GLU A 1 94 ? 30.465 1.465 -10.338 1.00 73.88 94 GLU A CA 1
ATOM 773 C C . GLU A 1 94 ? 30.487 0.853 -8.928 1.00 73.88 94 GLU A C 1
ATOM 775 O O . GLU A 1 94 ? 30.057 -0.285 -8.746 1.00 73.88 94 GLU A O 1
ATOM 780 N N . ASN A 1 95 ? 30.981 1.608 -7.935 1.00 84.38 95 ASN A N 1
ATOM 781 C CA . ASN A 1 95 ? 31.282 1.165 -6.564 1.00 84.38 95 ASN A CA 1
ATOM 782 C C . ASN A 1 95 ? 30.278 0.109 -6.025 1.00 84.38 95 ASN A C 1
ATOM 784 O O . ASN A 1 95 ? 29.205 0.459 -5.504 1.00 84.38 95 ASN A O 1
ATOM 788 N N . PRO A 1 96 ? 30.604 -1.197 -6.118 1.00 82.56 96 PRO A N 1
ATOM 789 C CA . PRO A 1 96 ? 29.622 -2.272 -5.965 1.00 82.56 96 PRO A CA 1
ATOM 790 C C . PRO A 1 96 ? 29.066 -2.352 -4.542 1.00 82.56 96 PRO A C 1
ATOM 792 O O . PRO A 1 96 ? 27.940 -2.809 -4.319 1.00 82.56 96 PRO A O 1
ATOM 795 N N . LYS A 1 97 ? 29.829 -1.835 -3.571 1.00 86.00 97 LYS A N 1
ATOM 796 C CA . LYS A 1 97 ? 29.444 -1.740 -2.163 1.00 86.00 97 LYS A CA 1
ATOM 797 C C . LYS A 1 97 ? 28.224 -0.838 -1.972 1.00 86.00 97 LYS A C 1
ATOM 799 O O . LYS A 1 97 ? 27.305 -1.211 -1.242 1.00 86.00 97 LYS A O 1
ATOM 804 N N . ASN A 1 98 ? 28.173 0.305 -2.658 1.00 87.19 98 ASN A N 1
ATOM 805 C CA . ASN A 1 98 ? 27.066 1.257 -2.535 1.00 87.19 98 ASN A CA 1
ATOM 806 C C . ASN A 1 98 ? 25.796 0.712 -3.193 1.00 87.19 98 ASN A C 1
ATOM 808 O O . ASN A 1 98 ? 24.726 0.730 -2.584 1.00 87.19 98 ASN A O 1
ATOM 812 N N . LYS A 1 99 ? 25.921 0.119 -4.385 1.00 86.00 99 LYS A N 1
ATOM 813 C CA . LYS A 1 99 ? 24.797 -0.517 -5.086 1.00 86.00 99 LYS A CA 1
ATOM 814 C C . LYS A 1 99 ? 24.199 -1.678 -4.286 1.00 86.00 99 LYS A C 1
ATOM 816 O O . LYS A 1 99 ? 22.976 -1.805 -4.208 1.00 86.00 99 LYS A O 1
ATOM 821 N N . ARG A 1 100 ? 25.044 -2.496 -3.641 1.00 85.12 100 ARG A N 1
ATOM 822 C CA . ARG A 1 100 ? 24.601 -3.579 -2.745 1.00 85.12 100 ARG A CA 1
ATOM 823 C C . ARG A 1 100 ? 23.844 -3.034 -1.533 1.00 85.12 100 ARG A C 1
ATOM 825 O O . ARG A 1 100 ? 22.759 -3.528 -1.240 1.00 85.12 100 ARG A O 1
ATOM 832 N N . ARG A 1 101 ? 24.371 -1.994 -0.875 1.00 89.31 101 ARG A N 1
ATOM 833 C CA . ARG A 1 101 ? 23.718 -1.337 0.274 1.00 89.31 101 ARG A CA 1
ATOM 834 C C . ARG A 1 101 ? 22.356 -0.754 -0.094 1.00 89.31 101 ARG A C 1
ATOM 836 O O . ARG A 1 101 ? 21.391 -1.007 0.616 1.00 89.31 101 ARG A O 1
ATOM 843 N N . LEU A 1 102 ? 22.254 -0.055 -1.225 1.00 89.75 102 LEU A N 1
ATOM 844 C CA . LEU A 1 102 ? 20.986 0.504 -1.708 1.00 89.75 102 LEU A CA 1
ATOM 845 C C . LEU A 1 102 ? 19.959 -0.589 -2.028 1.00 89.75 102 LEU A C 1
ATOM 847 O O . LEU A 1 102 ? 18.793 -0.463 -1.662 1.00 89.75 102 LEU A O 1
ATOM 851 N N . ARG A 1 103 ? 20.387 -1.694 -2.653 1.00 89.38 103 ARG A N 1
ATOM 852 C CA . ARG A 1 103 ? 19.508 -2.842 -2.927 1.00 89.38 103 ARG A CA 1
ATOM 853 C C . ARG A 1 103 ? 18.998 -3.488 -1.637 1.00 89.38 103 ARG A C 1
ATOM 855 O O . ARG A 1 103 ? 17.810 -3.780 -1.540 1.00 89.38 103 ARG A O 1
ATOM 862 N N . MET A 1 104 ? 19.878 -3.688 -0.655 1.00 90.06 104 MET A N 1
ATOM 863 C CA . MET A 1 104 ? 19.511 -4.234 0.655 1.00 90.06 104 MET A CA 1
ATOM 864 C C . MET A 1 104 ? 18.553 -3.307 1.404 1.00 90.06 104 MET A C 1
ATOM 866 O O . MET A 1 104 ? 17.529 -3.7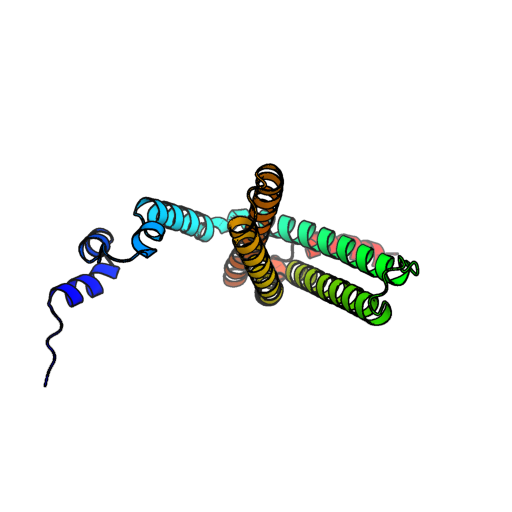75 1.893 1.00 90.06 104 MET A O 1
ATOM 870 N N . ALA A 1 105 ? 18.839 -2.003 1.435 1.00 93.06 105 ALA A N 1
ATOM 871 C CA . ALA A 1 105 ? 17.973 -1.006 2.057 1.00 93.06 105 ALA A CA 1
ATOM 872 C C . ALA A 1 105 ? 16.591 -0.965 1.388 1.00 93.06 105 ALA A C 1
ATOM 874 O O . ALA A 1 105 ? 15.578 -1.002 2.078 1.00 93.06 105 ALA A O 1
ATOM 875 N N . GLY A 1 106 ? 16.533 -0.980 0.052 1.00 91.44 106 GLY A N 1
ATOM 876 C CA . GLY A 1 106 ? 15.272 -1.017 -0.690 1.00 91.44 106 GLY A CA 1
ATOM 877 C C . GLY A 1 106 ? 14.449 -2.276 -0.404 1.00 91.44 106 GLY A C 1
ATOM 878 O O . GLY A 1 106 ? 13.251 -2.179 -0.148 1.00 91.44 106 GLY A O 1
ATOM 879 N N . ALA A 1 107 ? 15.085 -3.451 -0.384 1.00 91.94 107 ALA A N 1
ATOM 880 C CA . ALA A 1 107 ? 14.413 -4.706 -0.046 1.00 91.94 107 ALA A CA 1
ATOM 881 C C . ALA A 1 107 ? 13.926 -4.731 1.414 1.00 91.94 107 ALA A C 1
ATOM 883 O O . ALA A 1 107 ? 12.824 -5.204 1.682 1.00 91.94 107 ALA A O 1
ATOM 884 N N . PHE A 1 108 ? 14.713 -4.184 2.343 1.00 93.56 108 PHE A N 1
ATOM 885 C CA . PHE A 1 108 ? 14.341 -4.066 3.751 1.00 93.56 108 PHE A CA 1
ATOM 886 C C . PHE A 1 108 ? 13.146 -3.127 3.949 1.00 93.56 108 PHE A C 1
ATOM 888 O O . PHE A 1 108 ? 12.175 -3.505 4.599 1.00 93.56 108 PHE A O 1
ATOM 895 N N . ILE A 1 109 ? 13.175 -1.931 3.352 1.00 93.75 109 ILE A N 1
ATOM 896 C CA . ILE A 1 109 ? 12.061 -0.972 3.402 1.00 93.75 109 ILE A CA 1
ATOM 897 C C . ILE A 1 109 ? 10.794 -1.619 2.836 1.00 93.75 109 ILE A C 1
ATOM 899 O O . ILE A 1 109 ? 9.745 -1.579 3.473 1.00 93.75 109 ILE A O 1
ATOM 903 N N . GLN A 1 110 ? 10.907 -2.291 1.688 1.00 94.00 110 GLN A N 1
ATOM 904 C CA . GLN A 1 110 ? 9.784 -2.983 1.067 1.00 94.00 110 GLN A CA 1
ATOM 905 C C . GLN A 1 110 ? 9.210 -4.075 1.979 1.00 94.00 110 GLN A C 1
ATOM 907 O O . GLN A 1 110 ? 7.996 -4.146 2.145 1.00 94.00 110 GLN A O 1
ATOM 912 N N . ALA A 1 111 ? 10.061 -4.896 2.602 1.00 94.19 111 ALA A N 1
ATOM 913 C CA . ALA A 1 111 ? 9.620 -5.923 3.542 1.00 94.19 111 ALA A CA 1
ATOM 914 C C . ALA A 1 111 ? 8.879 -5.322 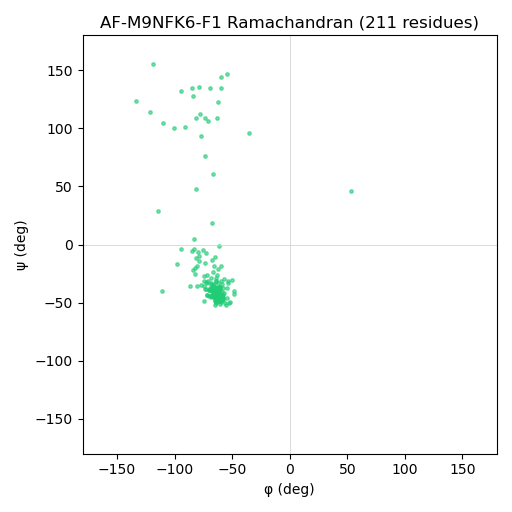4.743 1.00 94.19 111 ALA A C 1
ATOM 916 O O . ALA A 1 111 ? 7.787 -5.776 5.074 1.00 94.19 111 ALA A O 1
ATOM 917 N N . ASN A 1 112 ? 9.412 -4.254 5.342 1.00 95.56 112 ASN A N 1
ATOM 918 C CA . ASN A 1 112 ? 8.762 -3.573 6.462 1.00 95.56 112 ASN A CA 1
ATOM 919 C C . ASN A 1 112 ? 7.398 -2.991 6.073 1.00 95.56 112 ASN A C 1
ATOM 921 O O . ASN A 1 112 ? 6.440 -3.138 6.826 1.00 95.56 112 ASN A O 1
ATOM 925 N N . ILE A 1 113 ? 7.279 -2.393 4.886 1.00 95.62 113 ILE A N 1
ATOM 926 C CA . ILE A 1 113 ? 6.013 -1.844 4.380 1.00 95.62 113 ILE A CA 1
ATOM 927 C C . ILE A 1 113 ? 4.953 -2.946 4.247 1.00 95.62 113 ILE A C 1
ATOM 929 O O . ILE A 1 113 ? 3.829 -2.777 4.721 1.00 95.62 113 ILE A O 1
ATOM 933 N N . TRP A 1 114 ? 5.299 -4.098 3.663 1.00 97.25 114 TRP A N 1
ATOM 934 C CA . TRP A 1 114 ? 4.365 -5.224 3.549 1.00 97.25 114 TRP A CA 1
ATOM 935 C C . TRP A 1 114 ? 4.006 -5.846 4.892 1.00 97.25 114 TRP A C 1
ATOM 937 O O . TRP A 1 114 ? 2.838 -6.153 5.118 1.00 97.25 114 TRP A O 1
ATOM 947 N N . MET A 1 115 ? 4.978 -5.991 5.793 1.00 96.69 115 MET A N 1
ATOM 948 C CA . MET A 1 115 ? 4.729 -6.473 7.151 1.00 96.69 115 MET A CA 1
ATOM 949 C C . MET A 1 115 ? 3.811 -5.523 7.921 1.00 96.69 115 MET A C 1
ATOM 951 O O . MET A 1 115 ? 2.937 -5.983 8.649 1.00 96.69 115 MET A O 1
ATOM 955 N N . HIS A 1 116 ? 3.944 -4.211 7.717 1.00 96.19 116 HIS A N 1
ATOM 956 C CA . HIS A 1 116 ? 3.064 -3.220 8.327 1.00 96.19 116 HIS A CA 1
ATOM 957 C C . HIS A 1 116 ? 1.631 -3.315 7.786 1.00 96.19 116 HIS A C 1
ATOM 959 O O . HIS A 1 116 ? 0.681 -3.260 8.562 1.00 96.19 116 HIS A O 1
ATOM 965 N N . LEU A 1 117 ? 1.456 -3.543 6.477 1.00 97.00 117 LEU A N 1
ATOM 966 C CA . LEU A 1 117 ? 0.131 -3.790 5.900 1.00 97.00 117 LEU A CA 1
ATOM 967 C C . LEU A 1 117 ? -0.480 -5.102 6.408 1.00 97.00 117 LEU A C 1
ATOM 969 O O . LEU A 1 117 ? -1.670 -5.142 6.708 1.00 97.00 117 LEU A O 1
ATOM 973 N N . LEU A 1 118 ? 0.324 -6.160 6.533 1.00 96.62 118 LEU A N 1
ATOM 974 C CA . LEU A 1 118 ? -0.121 -7.438 7.091 1.00 96.62 118 LEU A CA 1
ATOM 975 C C . LEU A 1 118 ? -0.555 -7.272 8.550 1.00 96.62 118 LEU A C 1
ATOM 977 O O . LEU A 1 118 ? -1.622 -7.738 8.938 1.00 96.62 118 LEU A O 1
ATOM 981 N N . TYR A 1 119 ? 0.230 -6.543 9.340 1.00 96.06 119 TYR A N 1
ATOM 982 C CA . TYR A 1 119 ? -0.112 -6.186 10.712 1.00 96.06 119 TYR A CA 1
ATOM 983 C C . TYR A 1 119 ? -1.422 -5.385 10.783 1.00 96.06 119 TYR A C 1
ATOM 985 O O . TYR A 1 119 ? -2.311 -5.716 11.569 1.00 96.06 119 TYR A O 1
ATOM 993 N N . ALA A 1 120 ? -1.591 -4.393 9.904 1.00 95.62 120 ALA A N 1
ATOM 994 C CA . ALA A 1 120 ? -2.820 -3.614 9.791 1.00 95.62 120 ALA A CA 1
ATOM 995 C C . ALA A 1 120 ? -4.037 -4.483 9.429 1.00 95.62 120 ALA A C 1
ATOM 997 O O . ALA A 1 120 ? -5.122 -4.274 9.969 1.00 95.62 120 ALA A O 1
ATOM 998 N N . ALA A 1 121 ? -3.859 -5.471 8.545 1.00 95.00 121 ALA A N 1
ATOM 999 C CA . ALA A 1 121 ? -4.901 -6.418 8.157 1.00 95.00 121 ALA A CA 1
ATOM 1000 C C . ALA A 1 121 ? -5.291 -7.344 9.318 1.00 95.00 121 ALA A C 1
ATOM 1002 O O . ALA A 1 121 ? -6.476 -7.543 9.579 1.00 95.00 121 ALA A O 1
ATOM 1003 N N . LEU A 1 122 ? -4.307 -7.870 10.054 1.00 93.56 122 LEU A N 1
ATOM 1004 C CA . LEU A 1 122 ? -4.538 -8.746 11.205 1.00 93.56 122 LEU A CA 1
ATOM 1005 C C . LEU A 1 122 ? -5.255 -8.022 12.350 1.00 93.56 122 LEU A C 1
ATOM 1007 O O . LEU A 1 122 ? -6.171 -8.584 12.951 1.00 93.56 122 LEU A O 1
ATOM 1011 N N . LEU A 1 123 ? -4.873 -6.774 12.627 1.00 91.94 123 LEU A N 1
ATOM 1012 C CA . LEU A 1 123 ? -5.493 -5.966 13.678 1.00 91.94 123 LEU A CA 1
ATOM 1013 C C . LEU A 1 123 ? -6.757 -5.227 13.244 1.00 91.94 123 LEU A C 1
ATOM 1015 O O . LEU A 1 123 ? -7.399 -4.615 14.096 1.00 91.94 123 LEU A O 1
ATOM 1019 N N . VAL A 1 124 ? -7.115 -5.275 11.958 1.00 92.56 124 VAL A N 1
ATOM 1020 C CA . VAL A 1 124 ? -8.201 -4.471 11.378 1.00 92.56 124 VAL A CA 1
ATOM 1021 C C . VAL A 1 124 ? -7.995 -2.986 11.710 1.00 92.56 124 VAL A C 1
ATOM 1023 O O . VAL A 1 124 ? -8.896 -2.302 12.175 1.00 92.56 124 VAL A O 1
ATOM 1026 N N . SER A 1 125 ? -6.775 -2.471 11.534 1.00 93.75 125 SER A N 1
ATOM 1027 C CA . SER A 1 125 ? -6.433 -1.100 11.926 1.00 93.75 125 SER A CA 1
ATOM 1028 C C . SER A 1 125 ? -6.209 -0.203 10.704 1.00 93.75 125 SER A C 1
ATOM 1030 O O . SER A 1 125 ? -5.143 -0.274 10.086 1.00 93.75 125 SER A O 1
ATOM 1032 N N . PRO A 1 126 ? -7.158 0.688 10.353 1.00 94.38 126 PRO A N 1
ATOM 1033 C CA . PRO A 1 126 ? -7.016 1.571 9.195 1.00 94.38 126 PRO A CA 1
ATOM 1034 C C . PRO A 1 126 ? -5.853 2.558 9.359 1.00 94.38 126 PRO A C 1
ATOM 1036 O O . PRO A 1 126 ? -5.220 2.931 8.374 1.00 94.38 126 PRO A O 1
ATOM 1039 N N . HIS A 1 127 ? -5.514 2.934 10.597 1.00 95.81 127 HIS A N 1
ATOM 1040 C CA . HIS A 1 127 ? -4.397 3.839 10.875 1.00 95.81 127 HIS A CA 1
ATOM 1041 C C . HIS A 1 127 ? -3.051 3.253 10.414 1.00 95.81 127 HIS A C 1
ATOM 1043 O O . HIS A 1 127 ? -2.240 3.959 9.825 1.00 95.81 127 HIS A O 1
ATOM 1049 N N . HIS A 1 128 ? -2.861 1.941 10.574 1.00 95.94 128 HIS A N 1
ATOM 1050 C CA . HIS A 1 128 ? -1.652 1.232 10.141 1.00 95.94 128 HIS A CA 1
ATOM 1051 C C . HIS A 1 128 ? -1.630 0.943 8.625 1.00 95.94 128 HIS A C 1
ATOM 1053 O O . HIS A 1 128 ? -0.598 0.566 8.078 1.00 95.94 128 HIS A O 1
ATOM 1059 N N . MET A 1 129 ? -2.738 1.150 7.902 1.00 96.50 129 MET A N 1
ATOM 1060 C CA . MET A 1 129 ? -2.754 1.058 6.432 1.00 96.50 129 MET A CA 1
ATOM 1061 C C . MET A 1 129 ? -2.258 2.344 5.759 1.00 96.50 129 MET A C 1
ATOM 1063 O O . MET A 1 129 ? -1.761 2.304 4.630 1.00 96.50 129 MET A O 1
ATOM 1067 N N . ALA A 1 130 ? -2.370 3.488 6.441 1.00 95.75 130 ALA A N 1
ATOM 1068 C CA . ALA A 1 130 ? -2.016 4.790 5.882 1.00 95.75 130 ALA A CA 1
ATOM 1069 C C . ALA A 1 130 ? -0.527 4.917 5.491 1.00 95.75 130 ALA A C 1
ATOM 1071 O O . ALA A 1 130 ? -0.267 5.396 4.383 1.00 95.75 130 ALA A O 1
ATOM 1072 N N . PRO A 1 131 ? 0.455 4.446 6.293 1.00 95.56 131 PRO A N 1
ATOM 1073 C CA . PRO A 1 131 ? 1.864 4.489 5.898 1.00 95.56 131 PRO A CA 1
ATOM 1074 C C . PRO A 1 131 ? 2.139 3.721 4.601 1.00 95.56 131 PRO A C 1
ATOM 1076 O O . PRO A 1 131 ? 2.854 4.214 3.728 1.00 9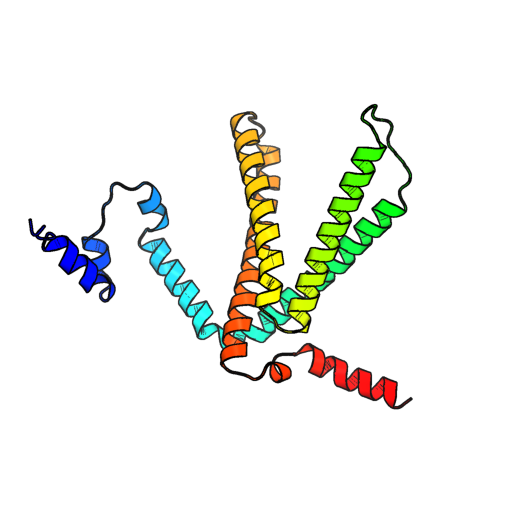5.56 131 PRO A O 1
ATOM 1079 N N . TRP A 1 132 ? 1.518 2.546 4.433 1.00 96.88 132 TRP A N 1
ATOM 1080 C CA . TRP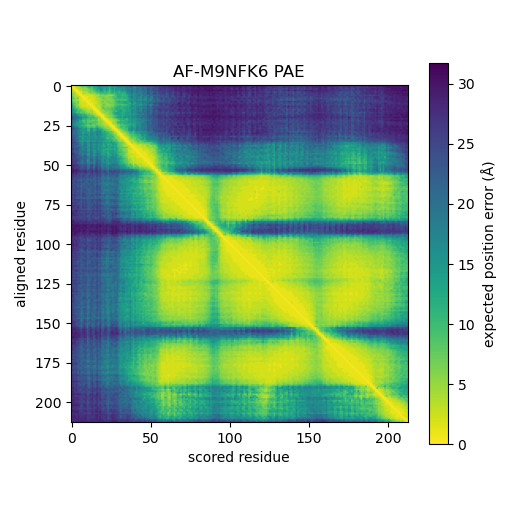 A 1 132 ? 1.635 1.753 3.208 1.00 96.88 132 TRP A CA 1
ATOM 1081 C C . TRP A 1 132 ? 1.104 2.529 1.997 1.00 96.88 132 TRP A C 1
ATOM 1083 O O . TRP A 1 132 ? 1.792 2.642 0.980 1.00 96.88 132 TRP A O 1
ATOM 1093 N N . LEU A 1 133 ? -0.085 3.131 2.123 1.00 96.44 133 LEU A N 1
ATOM 1094 C CA . LEU A 1 133 ? -0.689 3.937 1.059 1.00 96.44 133 LEU A CA 1
ATOM 1095 C C . LEU A 1 133 ? 0.192 5.128 0.682 1.00 96.44 133 LEU A C 1
ATOM 1097 O O . LEU A 1 133 ? 0.410 5.364 -0.504 1.00 96.44 133 LEU A O 1
ATOM 1101 N N . PHE A 1 134 ? 0.731 5.849 1.666 1.00 96.75 134 PHE A N 1
ATOM 1102 C CA . PHE A 1 134 ? 1.574 7.017 1.423 1.00 96.75 134 PHE A CA 1
ATOM 1103 C C . PHE A 1 134 ? 2.841 6.655 0.639 1.00 96.75 134 PHE A C 1
ATOM 1105 O O . PHE A 1 134 ? 3.147 7.287 -0.374 1.00 96.75 134 PHE A O 1
ATOM 1112 N N . VAL A 1 135 ? 3.540 5.586 1.041 1.00 94.81 135 VAL A N 1
ATOM 1113 C CA . VAL A 1 135 ? 4.747 5.142 0.331 1.00 94.81 135 VAL A CA 1
ATOM 1114 C C . VAL A 1 135 ? 4.414 4.672 -1.085 1.00 94.81 135 VAL A C 1
ATOM 1116 O O . VAL A 1 135 ? 5.086 5.060 -2.043 1.00 94.81 135 VAL A O 1
ATOM 1119 N N . HIS A 1 136 ? 3.357 3.875 -1.256 1.00 94.81 136 HIS A N 1
ATOM 1120 C CA . HIS A 1 136 ? 2.980 3.371 -2.573 1.00 94.81 136 HIS A CA 1
ATOM 1121 C C . HIS A 1 136 ? 2.472 4.474 -3.513 1.00 94.81 136 HIS A C 1
ATOM 1123 O O . HIS A 1 136 ? 2.778 4.417 -4.707 1.00 94.81 136 HIS A O 1
ATOM 1129 N N . LEU A 1 137 ? 1.786 5.499 -2.996 1.00 95.19 137 LEU A N 1
ATOM 1130 C CA . LEU A 1 137 ? 1.426 6.707 -3.746 1.00 95.19 137 LEU A CA 1
ATOM 1131 C C . LEU A 1 137 ? 2.666 7.496 -4.175 1.00 95.19 137 LEU A C 1
ATOM 1133 O O . LEU A 1 137 ? 2.750 7.899 -5.334 1.00 95.19 137 LEU A O 1
ATOM 1137 N N . GLY A 1 138 ? 3.660 7.648 -3.294 1.00 95.50 138 GLY A N 1
ATOM 1138 C CA . GLY A 1 138 ? 4.945 8.259 -3.644 1.00 95.50 138 GLY A CA 1
ATOM 1139 C C . GLY A 1 138 ? 5.655 7.504 -4.772 1.00 95.50 138 GLY A C 1
ATOM 1140 O O . GLY A 1 138 ? 6.057 8.098 -5.771 1.00 95.50 138 GLY A O 1
ATOM 1141 N N . ILE A 1 139 ? 5.719 6.171 -4.681 1.00 92.38 139 ILE A N 1
ATOM 1142 C CA . ILE A 1 139 ? 6.292 5.321 -5.737 1.00 92.38 139 ILE A CA 1
ATOM 1143 C C . ILE A 1 139 ? 5.506 5.456 -7.050 1.00 92.38 139 ILE A C 1
ATOM 1145 O O . ILE A 1 139 ? 6.116 5.494 -8.121 1.00 92.38 139 ILE A O 1
ATOM 1149 N N . LEU A 1 140 ? 4.170 5.521 -6.996 1.00 92.69 140 LEU A N 1
ATOM 1150 C CA . LEU A 1 140 ? 3.339 5.742 -8.181 1.00 92.69 140 LEU A CA 1
ATOM 1151 C C . LEU A 1 140 ? 3.667 7.089 -8.828 1.00 92.69 140 LEU A C 1
ATOM 1153 O O . LEU A 1 140 ? 3.900 7.128 -10.033 1.00 92.69 140 LEU A O 1
ATOM 1157 N N . ALA A 1 141 ? 3.738 8.163 -8.038 1.00 94.06 141 ALA A N 1
ATOM 1158 C CA . ALA A 1 141 ? 4.083 9.493 -8.524 1.00 94.06 141 ALA A CA 1
ATOM 1159 C C . ALA A 1 141 ? 5.461 9.495 -9.204 1.00 94.06 141 ALA A C 1
ATOM 1161 O O . ALA A 1 141 ? 5.568 9.935 -10.345 1.00 94.06 141 ALA A O 1
ATOM 1162 N N . CYS A 1 142 ? 6.483 8.899 -8.579 1.00 93.75 142 CYS A N 1
ATOM 1163 C CA . CYS A 1 142 ? 7.815 8.761 -9.179 1.00 93.75 142 CYS A CA 1
ATOM 1164 C C . CYS A 1 142 ? 7.811 7.931 -10.476 1.00 93.75 142 CYS A C 1
ATOM 1166 O O . CYS A 1 142 ? 8.538 8.236 -11.420 1.00 93.75 142 CYS A O 1
ATOM 1168 N N . LYS A 1 143 ? 7.006 6.863 -10.554 1.00 89.69 143 LYS A N 1
ATOM 1169 C CA . LYS A 1 143 ? 6.886 6.051 -11.776 1.00 89.69 143 LYS A CA 1
ATOM 1170 C C . LYS A 1 143 ? 6.171 6.803 -12.893 1.00 89.69 143 LYS A C 1
ATOM 1172 O O . LYS A 1 143 ? 6.576 6.681 -14.046 1.00 89.69 143 LYS A O 1
ATOM 1177 N N . LEU A 1 144 ? 5.132 7.567 -12.560 1.00 88.56 144 LEU A N 1
ATOM 1178 C CA . LEU A 1 144 ? 4.398 8.392 -13.513 1.00 88.56 144 LEU A CA 1
ATOM 1179 C C . LEU A 1 144 ? 5.285 9.511 -14.058 1.00 88.56 144 LEU A C 1
ATOM 1181 O O . LEU A 1 144 ? 5.346 9.664 -15.271 1.00 88.56 144 LEU A O 1
ATOM 1185 N N . THR A 1 145 ? 6.040 10.216 -13.210 1.00 90.50 145 THR A N 1
ATOM 1186 C CA . THR A 1 145 ? 6.989 11.244 -13.671 1.00 90.50 145 THR A CA 1
ATOM 1187 C C . THR A 1 145 ? 8.105 10.649 -14.527 1.00 90.50 145 THR A C 1
ATOM 1189 O O . THR A 1 145 ? 8.445 11.189 -15.575 1.00 90.50 145 THR A O 1
ATOM 1192 N N . ALA A 1 146 ? 8.640 9.481 -14.162 1.00 88.06 146 ALA A N 1
ATOM 1193 C CA . ALA A 1 146 ? 9.617 8.791 -15.002 1.00 88.06 146 ALA A CA 1
ATOM 1194 C C . ALA A 1 146 ? 9.023 8.362 -16.358 1.00 88.06 146 ALA A C 1
ATOM 1196 O O . ALA A 1 146 ? 9.712 8.409 -17.378 1.00 88.06 146 ALA A O 1
ATOM 1197 N N . ALA A 1 147 ? 7.756 7.938 -16.385 1.00 86.25 147 ALA A N 1
ATOM 1198 C CA . ALA A 1 147 ? 7.061 7.564 -17.611 1.00 86.25 147 ALA A CA 1
ATOM 1199 C C . ALA A 1 147 ? 6.753 8.778 -18.499 1.00 86.25 147 ALA A C 1
ATOM 1201 O O . ALA A 1 147 ? 6.921 8.677 -19.712 1.00 86.25 147 ALA A O 1
ATOM 1202 N N . THR A 1 148 ? 6.363 9.922 -17.927 1.00 85.94 148 THR A N 1
ATOM 1203 C CA . THR A 1 148 ? 6.121 11.155 -18.694 1.00 85.94 148 THR A CA 1
ATOM 1204 C C . THR A 1 148 ? 7.412 11.700 -19.291 1.00 85.94 148 THR A C 1
ATOM 1206 O O . THR A 1 148 ? 7.431 12.008 -20.479 1.00 85.94 148 THR A O 1
ATOM 1209 N N . ILE A 1 149 ? 8.512 11.718 -18.527 1.00 87.75 149 ILE A N 1
ATOM 1210 C CA . ILE A 1 149 ? 9.837 12.108 -19.034 1.00 87.75 149 ILE A CA 1
ATOM 1211 C C . ILE A 1 149 ? 10.251 11.179 -20.182 1.00 87.75 149 ILE A C 1
ATOM 1213 O O . ILE A 1 149 ? 10.596 11.642 -21.266 1.00 87.75 149 ILE A O 1
ATOM 1217 N N . LYS A 1 150 ? 10.161 9.854 -19.998 1.00 84.12 150 LYS A N 1
ATOM 1218 C CA . LYS A 1 150 ? 10.497 8.896 -21.065 1.00 84.12 150 LYS A CA 1
ATOM 1219 C C . LYS A 1 150 ? 9.603 9.046 -22.293 1.00 84.12 150 LYS A C 1
ATOM 1221 O O . LYS A 1 150 ? 10.116 8.948 -23.399 1.00 84.12 150 LYS A O 1
ATOM 1226 N N . GLY A 1 151 ? 8.306 9.284 -22.108 1.00 80.12 151 GLY A N 1
ATOM 1227 C CA . GLY A 1 151 ? 7.364 9.502 -23.204 1.00 80.12 151 GLY A CA 1
ATOM 1228 C C . GLY A 1 151 ? 7.648 10.784 -23.985 1.00 80.12 151 GLY A C 1
ATOM 1229 O O . GLY A 1 151 ? 7.484 10.794 -25.198 1.00 80.12 151 GLY A O 1
ATOM 1230 N N . HIS A 1 152 ? 8.133 11.830 -23.313 1.00 82.31 152 HIS A N 1
ATOM 1231 C CA . HIS A 1 152 ? 8.526 13.078 -23.965 1.00 82.31 152 HIS A CA 1
ATOM 1232 C C . HIS A 1 152 ? 9.818 12.929 -24.787 1.00 82.31 152 HIS A C 1
ATOM 1234 O O . HIS A 1 152 ? 9.969 13.583 -25.814 1.00 82.31 152 HIS A O 1
ATOM 1240 N N . PHE A 1 153 ? 10.754 12.074 -24.358 1.00 81.25 153 PHE A N 1
ATOM 1241 C CA . PHE A 1 153 ? 12.044 11.896 -25.040 1.00 81.25 153 PHE A CA 1
ATOM 1242 C C . PHE A 1 153 ? 12.123 10.686 -25.988 1.00 81.25 153 PHE A C 1
ATOM 1244 O O . PHE A 1 153 ? 13.049 10.623 -26.793 1.00 81.25 153 PHE A O 1
ATOM 1251 N N . ARG A 1 154 ? 11.223 9.693 -25.907 1.00 71.88 154 ARG A N 1
ATOM 1252 C CA . ARG A 1 154 ? 11.309 8.454 -26.710 1.00 71.88 154 ARG A CA 1
ATOM 1253 C C . ARG A 1 154 ? 9.985 8.059 -27.371 1.00 71.88 154 ARG A C 1
ATOM 1255 O O . ARG A 1 154 ? 9.020 7.716 -26.694 1.00 71.88 154 ARG A O 1
ATOM 1262 N N . CYS A 1 155 ? 10.011 7.923 -28.699 1.00 63.66 155 CYS A N 1
ATOM 1263 C CA . CYS A 1 155 ? 8.949 7.344 -29.536 1.00 63.66 155 CYS A CA 1
ATOM 1264 C C . CYS A 1 155 ? 8.960 5.798 -29.572 1.00 63.66 155 CYS A C 1
ATOM 1266 O O . CYS A 1 155 ? 8.900 5.203 -30.643 1.00 63.66 155 CYS A O 1
ATOM 1268 N N . GLN A 1 156 ? 9.060 5.107 -28.431 1.00 66.31 156 GLN A N 1
ATOM 1269 C CA . GLN A 1 156 ? 8.940 3.637 -28.408 1.00 66.31 156 GLN A CA 1
ATOM 1270 C C . GLN A 1 156 ? 7.539 3.215 -27.951 1.00 66.31 156 GLN A C 1
ATOM 1272 O O . GLN A 1 156 ? 7.234 3.219 -26.759 1.00 66.31 156 GLN A O 1
ATOM 1277 N N . GLY A 1 157 ? 6.682 2.854 -28.914 1.00 65.75 157 GLY A N 1
ATOM 1278 C CA . GLY A 1 157 ? 5.284 2.475 -28.676 1.00 65.75 157 GLY A CA 1
ATOM 1279 C C . GLY A 1 157 ? 5.100 1.168 -27.897 1.00 65.75 157 GLY A C 1
ATOM 1280 O O . GLY A 1 157 ? 4.202 1.081 -27.065 1.00 65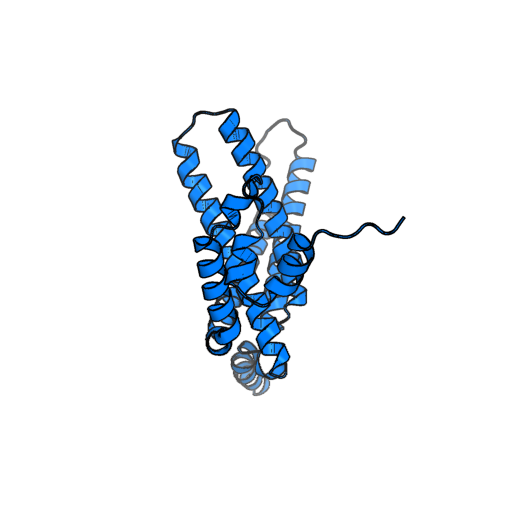.75 157 GLY A O 1
ATOM 1281 N N . ASP A 1 158 ? 5.976 0.180 -28.089 1.00 69.81 158 ASP A N 1
ATOM 1282 C CA . ASP A 1 158 ? 5.739 -1.175 -27.564 1.00 69.81 158 ASP A CA 1
ATOM 1283 C C . ASP A 1 158 ? 6.011 -1.299 -26.050 1.00 69.81 158 ASP A C 1
ATOM 1285 O O . ASP A 1 158 ? 5.269 -1.927 -25.297 1.00 69.81 158 ASP A O 1
ATOM 1289 N N . LEU A 1 159 ? 7.005 -0.562 -25.538 1.00 70.19 159 LEU A N 1
ATOM 1290 C CA . LEU A 1 159 ? 7.236 -0.429 -24.091 1.00 70.19 159 LEU A CA 1
ATOM 1291 C C . LEU A 1 159 ? 6.094 0.313 -23.371 1.00 70.19 159 LEU A C 1
ATOM 1293 O O . LEU A 1 159 ? 5.957 0.205 -22.145 1.00 70.19 159 LEU A O 1
ATOM 1297 N N . ARG A 1 160 ? 5.263 1.063 -24.107 1.00 73.56 160 ARG A N 1
ATOM 1298 C CA . ARG A 1 160 ? 4.173 1.865 -23.546 1.00 73.56 160 ARG A CA 1
ATOM 1299 C C . ARG A 1 160 ? 3.025 0.992 -23.042 1.00 73.56 160 ARG A C 1
ATOM 1301 O O . ARG A 1 160 ? 2.558 1.213 -21.935 1.00 73.56 160 ARG A O 1
ATOM 1308 N N . THR A 1 161 ? 2.615 -0.042 -23.778 1.00 78.06 161 THR A N 1
ATOM 1309 C CA . THR A 1 161 ? 1.465 -0.885 -23.388 1.00 78.06 161 THR A CA 1
ATOM 1310 C C . THR A 1 161 ? 1.724 -1.627 -22.075 1.00 78.06 161 THR A C 1
ATOM 1312 O O . THR A 1 161 ? 0.932 -1.534 -21.135 1.00 78.06 161 THR A O 1
ATOM 1315 N N . ARG A 1 162 ? 2.887 -2.281 -21.943 1.00 82.69 162 ARG A N 1
ATOM 1316 C CA . ARG A 1 162 ? 3.272 -3.014 -20.724 1.00 82.69 162 ARG A CA 1
ATOM 1317 C C . ARG A 1 162 ? 3.417 -2.094 -19.512 1.00 82.69 162 ARG A C 1
ATOM 1319 O O . ARG A 1 162 ? 3.046 -2.470 -18.400 1.00 82.69 162 ARG A O 1
ATOM 1326 N N . THR A 1 163 ? 3.951 -0.887 -19.705 1.00 83.06 163 THR A N 1
ATOM 1327 C CA . THR A 1 163 ? 4.064 0.100 -18.620 1.00 83.06 163 THR A CA 1
ATOM 1328 C C . THR A 1 163 ? 2.700 0.635 -18.198 1.00 83.06 163 THR A C 1
ATOM 1330 O O . THR A 1 163 ? 2.459 0.755 -16.997 1.00 83.06 163 THR A O 1
ATOM 1333 N N . THR A 1 164 ? 1.786 0.865 -19.143 1.00 83.81 164 THR A N 1
ATOM 1334 C CA . THR A 1 164 ? 0.406 1.269 -18.853 1.00 83.81 164 THR A CA 1
ATOM 1335 C C . THR A 1 164 ? -0.355 0.190 -18.085 1.00 83.81 164 THR A C 1
ATOM 1337 O O . THR A 1 164 ? -0.945 0.505 -17.056 1.00 83.81 164 THR A O 1
ATOM 1340 N N . ILE A 1 165 ? -0.289 -1.081 -18.501 1.00 88.38 165 ILE A N 1
ATOM 1341 C CA . ILE A 1 165 ? -0.950 -2.190 -17.788 1.00 88.38 165 ILE A CA 1
ATOM 1342 C C . ILE A 1 165 ? -0.424 -2.294 -16.352 1.00 88.38 165 ILE A C 1
ATOM 1344 O O . ILE A 1 165 ? -1.208 -2.337 -15.405 1.00 88.38 165 ILE A O 1
ATOM 1348 N N . ASN A 1 166 ? 0.899 -2.252 -16.167 1.00 88.06 166 ASN 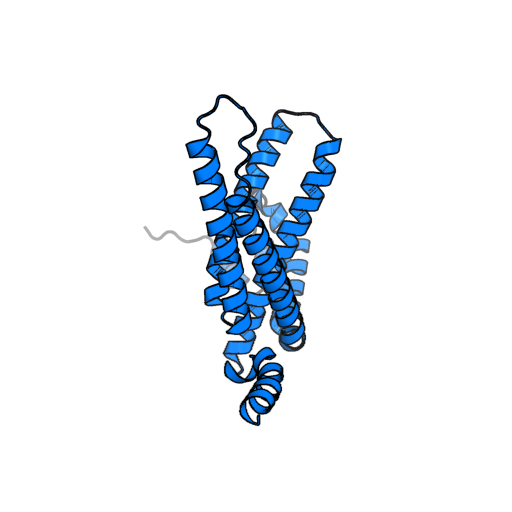A N 1
ATOM 1349 C CA . ASN A 1 166 ? 1.500 -2.292 -14.833 1.00 88.06 166 ASN A CA 1
ATOM 1350 C C . ASN A 1 166 ? 1.071 -1.102 -13.963 1.00 88.06 166 ASN A C 1
ATOM 1352 O O . ASN A 1 166 ? 0.852 -1.274 -12.765 1.00 88.06 166 ASN A O 1
ATOM 1356 N N . ALA A 1 167 ? 0.945 0.094 -14.543 1.00 89.62 167 ALA A N 1
ATOM 1357 C CA . ALA A 1 167 ? 0.455 1.268 -13.830 1.00 89.62 167 ALA A CA 1
ATOM 1358 C C . ALA A 1 167 ? -1.017 1.107 -13.424 1.00 89.62 167 ALA A C 1
ATOM 1360 O O . ALA A 1 167 ? -1.352 1.395 -12.279 1.00 89.62 167 ALA A O 1
ATOM 1361 N N . ILE A 1 168 ? -1.872 0.584 -14.311 1.00 91.44 168 ILE A N 1
ATOM 1362 C CA . ILE A 1 168 ? -3.285 0.306 -14.013 1.00 91.44 168 ILE A CA 1
ATOM 1363 C C . ILE A 1 168 ? -3.398 -0.694 -12.863 1.00 91.44 168 ILE A C 1
ATOM 1365 O O . ILE A 1 168 ? -4.066 -0.402 -11.876 1.00 91.44 168 ILE A O 1
ATOM 1369 N N . VAL A 1 169 ? -2.698 -1.830 -12.935 1.00 90.81 169 VAL A N 1
ATOM 1370 C CA . VAL A 1 169 ? -2.700 -2.838 -11.859 1.00 90.81 169 VAL A CA 1
ATOM 1371 C C . VAL A 1 169 ? -2.245 -2.221 -10.536 1.00 90.81 169 VAL A C 1
ATOM 1373 O O . VAL A 1 169 ? -2.852 -2.459 -9.495 1.00 90.81 169 VAL A O 1
ATOM 1376 N N . TYR A 1 170 ? -1.214 -1.378 -10.568 1.00 91.38 170 TYR A N 1
ATOM 1377 C CA . TYR A 1 170 ? -0.707 -0.706 -9.375 1.00 91.38 170 TYR A CA 1
ATOM 1378 C C . TYR A 1 170 ? -1.713 0.294 -8.782 1.00 91.38 170 TYR A C 1
ATOM 1380 O O . TYR A 1 170 ? -1.878 0.351 -7.564 1.00 91.38 170 TYR A O 1
ATOM 1388 N N . VAL A 1 171 ? -2.428 1.043 -9.627 1.00 93.94 171 VAL A N 1
ATOM 1389 C CA . VAL A 1 171 ? -3.514 1.944 -9.208 1.00 93.94 171 VAL A CA 1
ATOM 1390 C C . VAL A 1 171 ? -4.686 1.156 -8.625 1.00 93.94 171 VAL A C 1
ATOM 1392 O O . VAL A 1 171 ? -5.209 1.549 -7.586 1.00 93.94 171 VAL A O 1
ATOM 1395 N N . LEU A 1 172 ? -5.070 0.030 -9.235 1.00 93.25 172 LEU A N 1
ATOM 1396 C CA . LEU A 1 172 ? -6.135 -0.841 -8.725 1.00 93.25 172 LEU A CA 1
ATOM 1397 C C . LEU A 1 172 ? -5.788 -1.408 -7.348 1.00 93.25 172 LEU A C 1
ATOM 1399 O O . LEU A 1 172 ? -6.631 -1.413 -6.459 1.00 93.25 172 LEU A O 1
ATOM 1403 N N . VAL A 1 173 ? -4.539 -1.829 -7.154 1.00 93.50 173 VAL A N 1
ATOM 1404 C CA . VAL A 1 173 ? -4.028 -2.312 -5.868 1.00 93.50 173 VAL A CA 1
ATOM 1405 C C . VAL A 1 173 ? -4.100 -1.225 -4.788 1.00 93.50 173 VAL A C 1
ATOM 1407 O O . VAL A 1 173 ? -4.617 -1.476 -3.700 1.00 93.50 173 VAL A O 1
ATOM 1410 N N . ILE A 1 174 ? -3.622 -0.009 -5.080 1.00 95.00 174 ILE A N 1
ATOM 1411 C CA . ILE A 1 174 ? -3.713 1.125 -4.144 1.00 95.00 174 ILE A CA 1
ATOM 1412 C C . ILE A 1 174 ? -5.179 1.447 -3.846 1.00 95.00 174 ILE A C 1
ATOM 1414 O O . ILE A 1 174 ? -5.544 1.648 -2.688 1.00 95.00 174 ILE A O 1
ATOM 1418 N N . GLY A 1 175 ? -6.019 1.451 -4.883 1.00 93.12 175 GLY A N 1
ATOM 1419 C CA . GLY A 1 175 ? -7.458 1.634 -4.769 1.00 93.12 175 GLY A CA 1
ATOM 1420 C C . GLY A 1 175 ? -8.078 0.608 -3.829 1.00 93.12 175 GLY A C 1
ATOM 1421 O O . GLY A 1 175 ? -8.758 0.993 -2.889 1.00 93.12 175 GLY A O 1
ATOM 1422 N N . LEU A 1 176 ? -7.784 -0.680 -4.007 1.00 92.81 176 LEU A N 1
ATOM 1423 C CA . LEU A 1 176 ? -8.307 -1.757 -3.169 1.00 92.81 176 LEU A CA 1
ATOM 1424 C C . LEU A 1 176 ? -7.916 -1.584 -1.698 1.00 92.81 176 LEU A C 1
ATOM 1426 O O . LEU A 1 176 ? -8.782 -1.688 -0.831 1.00 92.81 176 LEU A O 1
ATOM 1430 N N . VAL A 1 177 ? -6.649 -1.274 -1.402 1.00 95.25 177 VAL A N 1
ATOM 1431 C CA . VAL A 1 177 ? -6.207 -1.030 -0.017 1.00 95.25 177 VAL A CA 1
ATOM 1432 C C . VAL A 1 177 ? -6.888 0.210 0.565 1.00 95.25 177 VAL A C 1
ATOM 1434 O O . VAL A 1 177 ? -7.286 0.207 1.728 1.00 95.25 177 VAL A O 1
ATOM 1437 N N . TYR A 1 178 ? -7.099 1.253 -0.240 1.00 94.75 178 TYR A N 1
ATOM 1438 C CA . TYR A 1 178 ? -7.847 2.436 0.181 1.00 94.75 178 TYR A CA 1
ATOM 1439 C C . TYR A 1 178 ? -9.322 2.125 0.480 1.00 94.75 178 TYR A C 1
ATOM 1441 O O . TYR A 1 178 ? -9.855 2.584 1.493 1.00 94.75 178 TYR A O 1
ATOM 1449 N N . LEU A 1 179 ? -9.984 1.327 -0.367 1.00 91.44 179 LEU A N 1
ATOM 1450 C CA . LEU A 1 179 ? -11.360 0.885 -0.134 1.00 91.44 179 LEU A CA 1
ATOM 1451 C C . LEU A 1 179 ? -11.457 0.027 1.127 1.00 91.44 179 LEU A C 1
ATOM 1453 O O . LEU A 1 179 ? -12.359 0.232 1.935 1.00 91.44 179 LEU A O 1
ATOM 1457 N N . ALA A 1 180 ? -10.498 -0.874 1.335 1.00 92.38 180 ALA A N 1
ATOM 1458 C CA . ALA A 1 180 ? -10.427 -1.682 2.540 1.00 92.38 180 ALA A CA 1
ATOM 1459 C C . ALA A 1 180 ? -10.236 -0.815 3.789 1.00 92.38 180 ALA A C 1
ATOM 1461 O O . ALA A 1 180 ? -11.006 -0.954 4.735 1.00 92.38 180 ALA A O 1
ATOM 1462 N N . MET A 1 181 ? -9.309 0.149 3.761 1.00 94.25 181 MET A N 1
ATOM 1463 C CA . MET A 1 181 ? -9.109 1.116 4.845 1.00 94.25 181 MET A CA 1
ATOM 1464 C C . MET A 1 181 ? -10.411 1.854 5.180 1.00 94.25 181 MET A C 1
ATOM 1466 O O . MET A 1 181 ? -10.779 1.949 6.347 1.00 94.25 181 MET A O 1
ATOM 1470 N N . ARG A 1 182 ? -11.152 2.327 4.167 1.00 90.56 182 ARG A N 1
ATOM 1471 C CA . ARG A 1 182 ? -12.470 2.955 4.360 1.00 90.56 182 ARG A CA 1
ATOM 1472 C C . ARG A 1 182 ? -13.478 1.989 4.975 1.00 90.56 182 ARG A C 1
ATOM 1474 O O . ARG A 1 182 ? -14.132 2.355 5.946 1.00 90.56 182 ARG A O 1
ATOM 1481 N N . SER A 1 183 ? -13.569 0.770 4.446 1.00 89.25 183 SER A N 1
ATOM 1482 C CA . SER A 1 183 ? -14.484 -0.251 4.963 1.00 89.25 183 SER A CA 1
ATOM 1483 C C . SER A 1 183 ? -14.176 -0.608 6.420 1.00 89.25 183 SER A C 1
ATOM 1485 O O . SER A 1 183 ? -15.099 -0.767 7.211 1.00 89.25 183 SER A O 1
ATOM 1487 N N . PHE A 1 184 ? -12.896 -0.643 6.804 1.00 90.50 184 PHE A N 1
ATOM 1488 C CA . PHE A 1 184 ? -12.457 -0.912 8.172 1.00 90.50 184 PHE A CA 1
ATOM 1489 C C . PHE A 1 184 ? -12.840 0.240 9.094 1.00 90.50 184 PHE A C 1
ATOM 1491 O O . PHE A 1 184 ? -13.380 -0.005 10.165 1.00 90.50 184 PHE A O 1
ATOM 1498 N N . THR A 1 185 ? -12.641 1.493 8.672 1.00 91.31 185 THR A N 1
ATOM 1499 C CA . THR A 1 185 ? -13.084 2.663 9.443 1.00 91.31 185 THR A CA 1
ATOM 1500 C C . THR A 1 185 ? -14.598 2.661 9.659 1.00 91.31 185 THR A C 1
ATOM 1502 O O . THR A 1 185 ? -15.057 2.930 10.764 1.00 91.31 185 THR A O 1
ATOM 1505 N N . THR A 1 186 ? -15.388 2.338 8.630 1.00 88.38 186 THR A N 1
ATOM 1506 C CA . THR A 1 186 ? -16.852 2.271 8.749 1.00 88.38 186 THR A CA 1
ATOM 1507 C C . THR A 1 186 ? -17.307 1.107 9.628 1.00 88.38 186 THR A C 1
ATOM 1509 O O . THR A 1 186 ? -18.251 1.273 10.396 1.00 88.38 186 THR A O 1
ATOM 1512 N N . ALA A 1 187 ? -16.644 -0.047 9.542 1.00 88.06 187 ALA A N 1
ATOM 1513 C CA . ALA A 1 187 ? -16.944 -1.208 10.372 1.00 88.06 187 ALA A CA 1
ATOM 1514 C C . ALA A 1 187 ? -16.585 -0.961 11.847 1.00 88.06 187 ALA A C 1
ATOM 1516 O O . ALA A 1 187 ? -17.413 -1.194 12.719 1.00 88.06 187 ALA A O 1
ATOM 1517 N N . LEU A 1 188 ? -15.404 -0.395 12.127 1.00 89.00 188 LEU A N 1
ATOM 1518 C CA . LEU A 1 188 ? -14.962 -0.035 13.483 1.00 89.00 188 LEU A CA 1
ATOM 1519 C C . LEU A 1 188 ? -15.834 1.035 14.147 1.00 89.00 188 LEU A C 1
ATOM 1521 O O . LEU A 1 188 ? -15.887 1.111 15.368 1.00 89.00 188 LEU A O 1
ATOM 1525 N N . ALA A 1 189 ? -16.498 1.883 13.361 1.00 89.44 189 ALA A N 1
ATOM 1526 C CA . ALA A 1 189 ? -17.438 2.864 13.894 1.00 89.44 189 ALA A CA 1
ATOM 1527 C C . ALA A 1 189 ? -18.764 2.234 14.363 1.00 89.44 189 ALA A C 1
ATOM 1529 O O . ALA A 1 189 ? -19.533 2.897 15.053 1.00 89.44 189 ALA A O 1
ATOM 1530 N N . ARG A 1 190 ? -19.058 0.991 13.957 1.00 86.62 190 ARG A N 1
ATOM 1531 C CA . ARG A 1 190 ? -20.320 0.292 14.253 1.00 86.62 190 ARG A CA 1
ATOM 1532 C C . ARG A 1 190 ? -20.141 -0.867 15.221 1.00 86.62 190 ARG A C 1
ATOM 1534 O O . ARG A 1 190 ? -20.982 -1.053 16.090 1.00 86.62 190 ARG A O 1
ATOM 1541 N N . ASP A 1 191 ? -19.061 -1.622 15.057 1.00 87.00 191 ASP A N 1
ATOM 1542 C CA . ASP A 1 191 ? -18.779 -2.842 15.801 1.00 87.00 191 ASP A CA 1
ATOM 1543 C C . ASP A 1 191 ? -17.483 -2.733 16.604 1.00 87.00 191 ASP A C 1
ATOM 1545 O O . ASP A 1 191 ? -16.549 -2.007 16.256 1.00 87.00 191 ASP A O 1
ATOM 1549 N N . VAL A 1 192 ? -17.406 -3.529 17.669 1.00 86.38 192 VAL A N 1
ATOM 1550 C CA . VAL A 1 192 ? -16.207 -3.654 18.502 1.00 86.38 192 VAL A CA 1
ATOM 1551 C C . VAL A 1 192 ? -15.103 -4.376 17.698 1.00 86.38 192 VAL A C 1
ATOM 1553 O O . VAL A 1 192 ? -15.399 -5.384 17.039 1.00 86.38 192 VAL A O 1
ATOM 1556 N N . PRO A 1 193 ? -13.837 -3.905 17.712 1.00 84.00 193 PRO A N 1
ATOM 1557 C CA . PRO A 1 193 ? -12.738 -4.462 16.912 1.00 84.00 193 PRO A CA 1
ATOM 1558 C C . PRO A 1 193 ? -12.554 -5.983 17.014 1.00 84.00 193 PRO A C 1
ATOM 1560 O O . PRO A 1 193 ? -12.126 -6.615 16.048 1.00 84.00 193 PRO A O 1
ATOM 1563 N N . GLU A 1 194 ? -12.882 -6.603 18.146 1.00 81.12 194 GLU A N 1
ATOM 1564 C CA . GLU A 1 194 ? -12.754 -8.045 18.367 1.00 81.12 194 GLU A CA 1
ATOM 1565 C C . GLU A 1 194 ? -13.680 -8.857 17.451 1.00 81.12 194 GLU A C 1
ATOM 1567 O O . GLU A 1 194 ? -13.271 -9.902 16.942 1.00 81.12 194 GLU A O 1
ATOM 1572 N N . ASN A 1 195 ? -14.889 -8.357 17.171 1.00 82.12 195 ASN A N 1
ATOM 1573 C CA . ASN A 1 195 ? -15.863 -9.034 16.308 1.00 82.12 195 ASN A CA 1
ATOM 1574 C C . ASN A 1 195 ? -15.463 -8.996 14.826 1.00 82.12 195 ASN A C 1
ATOM 1576 O O . ASN A 1 195 ? -15.833 -9.889 14.056 1.00 82.12 195 ASN A O 1
ATOM 1580 N N . LEU A 1 196 ? -14.677 -7.987 14.441 1.00 82.56 196 LEU A N 1
ATOM 1581 C CA . LEU A 1 196 ? -14.236 -7.742 13.068 1.00 82.56 196 LEU A CA 1
ATOM 1582 C C . LEU A 1 196 ? -13.017 -8.578 12.663 1.00 82.56 196 LEU A C 1
ATOM 1584 O O . LEU A 1 196 ? -12.778 -8.781 11.468 1.00 82.56 196 LEU A O 1
ATOM 1588 N N . ARG A 1 197 ? -12.253 -9.094 13.633 1.00 85.31 197 ARG A N 1
ATOM 1589 C CA . ARG A 1 197 ? -11.071 -9.938 13.400 1.00 85.31 197 ARG A CA 1
ATOM 1590 C C . ARG A 1 197 ? -11.490 -11.336 12.941 1.00 85.31 197 ARG A C 1
ATOM 1592 O O . ARG A 1 197 ? -11.419 -12.305 13.694 1.00 85.31 197 ARG A O 1
ATOM 1599 N N . LEU A 1 198 ? -11.891 -11.457 11.674 1.00 80.56 198 LEU A N 1
ATOM 1600 C CA . LEU A 1 198 ? -12.321 -12.726 11.074 1.00 80.56 198 LEU A CA 1
ATOM 1601 C C . LEU A 1 198 ? -11.257 -13.820 11.225 1.00 80.56 198 LEU A C 1
ATOM 1603 O O . LEU A 1 198 ? -11.600 -14.959 11.525 1.00 80.56 198 LEU A O 1
ATOM 1607 N N . CYS A 1 199 ? -9.971 -13.473 11.122 1.00 81.75 199 CYS A N 1
ATOM 1608 C CA . CYS A 1 199 ? -8.880 -14.430 11.308 1.00 81.75 199 CYS A CA 1
ATOM 1609 C C . CYS A 1 199 ? -8.836 -15.033 12.727 1.00 81.75 199 CYS A C 1
ATOM 1611 O O . CYS A 1 199 ? -8.558 -16.221 12.863 1.00 81.75 199 CYS A O 1
ATOM 1613 N N . LEU A 1 200 ? -9.207 -14.293 13.786 1.00 79.81 200 LEU A N 1
ATOM 1614 C CA . LEU A 1 200 ? -9.268 -14.858 15.146 1.00 79.81 200 LEU A CA 1
ATOM 1615 C C . LEU A 1 200 ? -10.323 -15.960 15.271 1.00 79.81 200 LEU A C 1
ATOM 1617 O O . LEU A 1 200 ? -10.110 -16.915 16.014 1.00 79.81 200 LEU A O 1
ATOM 1621 N N . LYS A 1 201 ? -11.427 -15.884 14.515 1.00 83.56 201 LYS A N 1
ATOM 1622 C CA . LYS A 1 201 ? -12.437 -16.954 14.500 1.00 83.56 201 LYS A CA 1
ATOM 1623 C C . LYS A 1 201 ? -11.876 -18.267 13.944 1.00 83.56 201 LYS A C 1
ATOM 1625 O O . LYS A 1 201 ? -12.286 -19.324 14.407 1.00 83.56 201 LYS A O 1
ATOM 1630 N N . PHE A 1 202 ? -10.915 -18.201 13.019 1.00 83.00 202 PHE A N 1
ATOM 1631 C CA . PHE A 1 202 ? -10.230 -19.378 12.468 1.00 83.00 202 PHE A CA 1
ATOM 1632 C C . PHE A 1 202 ? -9.021 -19.817 13.303 1.00 83.00 202 PHE A C 1
ATOM 1634 O O . PHE A 1 202 ? -8.776 -21.013 13.443 1.00 83.00 202 PHE A O 1
ATOM 1641 N N . ILE A 1 203 ? -8.284 -18.873 13.895 1.00 83.94 203 ILE A N 1
ATOM 1642 C CA . ILE A 1 203 ? -7.110 -19.175 14.727 1.00 83.94 203 ILE A CA 1
ATOM 1643 C C . ILE A 1 203 ? -7.521 -19.765 16.079 1.00 83.94 203 ILE A C 1
ATOM 1645 O O . ILE A 1 203 ? -6.860 -20.678 16.560 1.00 83.94 203 ILE A O 1
ATOM 1649 N N . ASN A 1 204 ? -8.604 -19.292 16.703 1.00 86.75 204 ASN A N 1
ATOM 1650 C CA . ASN A 1 204 ? -9.003 -19.744 18.040 1.00 86.75 204 ASN A CA 1
ATOM 1651 C C . ASN A 1 204 ? -9.251 -21.265 18.139 1.00 86.75 204 ASN A C 1
ATOM 1653 O O . ASN A 1 204 ? -8.773 -21.863 19.105 1.00 86.75 204 ASN A O 1
ATOM 1657 N N . PRO A 1 205 ? -9.941 -21.923 17.184 1.00 87.62 205 PRO A N 1
ATOM 1658 C CA . PRO A 1 205 ? -10.049 -23.382 17.150 1.00 87.62 205 PRO A CA 1
ATOM 1659 C C . PRO A 1 205 ? -8.691 -24.086 17.061 1.00 87.62 205 PRO A C 1
ATOM 1661 O O . PRO A 1 205 ? -8.449 -25.037 17.799 1.00 87.62 205 PRO A O 1
ATOM 1664 N N . LEU A 1 206 ? -7.781 -23.588 16.218 1.00 85.25 206 LEU A N 1
ATOM 1665 C CA . LEU A 1 206 ? -6.435 -24.149 16.072 1.00 85.25 206 LEU A CA 1
ATOM 1666 C C . LEU A 1 206 ? -5.609 -23.972 17.350 1.00 85.25 206 LEU A C 1
ATOM 1668 O O . LEU A 1 206 ? -4.931 -24.895 17.785 1.00 85.25 206 LEU A O 1
ATOM 1672 N N . LEU A 1 207 ? -5.709 -22.811 17.995 1.00 87.62 207 LEU A N 1
ATOM 1673 C CA . LEU A 1 207 ? -5.022 -22.536 19.253 1.00 87.62 207 LEU A CA 1
ATOM 1674 C C . LEU A 1 207 ? -5.541 -23.434 20.386 1.00 87.62 207 LEU A C 1
ATOM 1676 O O . LEU A 1 207 ? -4.757 -23.905 21.206 1.00 87.62 207 LEU A O 1
ATOM 1680 N N . LYS A 1 208 ? -6.857 -23.693 20.424 1.00 90.94 208 LYS A N 1
ATOM 1681 C CA . LYS A 1 208 ? -7.465 -24.648 21.361 1.00 90.94 208 LYS A CA 1
ATOM 1682 C C . LYS A 1 208 ? -6.971 -26.072 21.112 1.00 90.94 208 LYS A C 1
ATOM 1684 O O . LYS A 1 208 ? -6.673 -26.762 22.078 1.00 90.94 208 LYS A O 1
ATOM 1689 N N . TYR A 1 209 ? -6.844 -26.475 19.849 1.00 91.94 209 TYR A N 1
ATOM 1690 C CA . TYR A 1 209 ? -6.304 -27.784 19.483 1.00 91.94 209 TYR A CA 1
ATOM 1691 C C . TYR A 1 209 ? -4.846 -27.948 19.936 1.00 91.94 209 TYR A C 1
ATOM 1693 O O . TYR A 1 209 ? -4.507 -28.948 20.552 1.00 91.94 209 TYR A O 1
ATOM 1701 N N . VAL A 1 210 ? -4.002 -26.934 19.714 1.00 92.25 210 VAL A N 1
ATOM 1702 C CA . VAL A 1 210 ? -2.581 -26.969 20.107 1.00 92.25 210 VAL A CA 1
ATOM 1703 C C . VAL A 1 210 ? -2.386 -26.939 21.625 1.00 92.25 210 VAL A C 1
ATOM 1705 O O . VAL A 1 210 ? -1.438 -27.531 22.110 1.00 92.25 210 VAL A O 1
ATOM 1708 N N . ARG A 1 211 ? -3.255 -26.262 22.389 1.00 90.06 211 ARG A N 1
ATOM 1709 C CA . ARG A 1 211 ? -3.163 -26.230 23.863 1.00 90.06 211 ARG A CA 1
ATOM 1710 C C . ARG A 1 211 ? -3.754 -27.481 24.532 1.00 90.06 211 ARG A C 1
ATOM 1712 O O . ARG A 1 211 ? -3.504 -27.706 25.710 1.00 90.06 211 ARG A O 1
ATOM 1719 N N . GLY A 1 212 ? -4.585 -28.240 23.819 1.00 87.25 212 GLY A N 1
ATOM 1720 C CA . GLY A 1 212 ? -5.188 -29.481 24.315 1.00 87.25 212 GLY A CA 1
ATOM 1721 C C . GLY A 1 212 ? -4.293 -30.718 24.186 1.00 87.25 212 GLY A C 1
ATOM 1722 O O . GLY A 1 212 ? -4.702 -31.786 24.632 1.00 87.25 212 GLY A O 1
ATOM 1723 N N . HIS A 1 213 ? -3.111 -30.571 23.585 1.00 70.12 213 HIS A N 1
ATOM 1724 C CA . HIS A 1 213 ? -2.084 -31.595 23.396 1.00 70.12 213 HIS A CA 1
ATOM 1725 C C . HIS A 1 213 ? -0.776 -31.154 24.051 1.00 70.12 213 HIS A C 1
ATOM 1727 O O . HIS A 1 213 ? -0.037 -32.056 24.500 1.00 70.12 213 HIS A O 1
#

Foldseek 3Di:
DDPPDDPLVVQCVVCVVPPVSVVVSDDPPDPCVVCVPPVNVVVVVVVVVCLLVVLVCLVVLLVVLLVVLVVQLVVLVVQLVCLVVPPDDPDDPPPSVVVSVVSNVVSVVSNVLSVLSNVCSQQLPLVSLVVNLVVLVVVLVVLVVVVVVCVVVDPDPPVVVVSVVVSVVSVVVSVSSVSNSSSSVSCVVPDPSVVSNPVCVVVVVVVVVVVVD